Protein AF-A0A9D7RMJ1-F1 (afdb_monomer)

Structure (mmCIF, N/CA/C/O backbone):
data_AF-A0A9D7RMJ1-F1
#
_entry.id   AF-A0A9D7RMJ1-F1
#
loop_
_atom_site.group_PDB
_atom_site.id
_atom_site.type_symbol
_atom_site.label_atom_id
_atom_site.label_alt_id
_atom_site.label_comp_id
_atom_site.label_asym_id
_atom_site.label_entity_id
_atom_site.label_seq_id
_atom_site.pdbx_PDB_ins_code
_atom_site.Cartn_x
_atom_site.Cartn_y
_atom_site.Cartn_z
_atom_site.occupancy
_atom_site.B_iso_or_equiv
_atom_site.auth_seq_id
_atom_site.auth_comp_id
_atom_site.auth_asym_id
_atom_site.auth_atom_id
_atom_site.pdbx_PDB_model_num
ATOM 1 N N . MET A 1 1 ? -1.530 0.454 1.608 1.00 94.38 1 MET A N 1
ATOM 2 C CA . MET A 1 1 ? -1.256 1.612 0.732 1.00 94.38 1 MET A CA 1
ATOM 3 C C . MET A 1 1 ? 0.188 2.053 0.890 1.00 94.38 1 MET A C 1
ATOM 5 O O . MET A 1 1 ? 0.667 2.094 2.027 1.00 94.38 1 MET A O 1
ATOM 9 N N . GLY A 1 2 ? 0.866 2.344 -0.218 1.00 92.62 2 GLY A N 1
ATOM 10 C CA . GLY A 1 2 ? 2.213 2.916 -0.243 1.00 92.62 2 GLY A CA 1
ATOM 11 C C . GLY A 1 2 ? 2.210 4.391 -0.667 1.00 92.62 2 GLY A C 1
ATOM 12 O O . GLY A 1 2 ? 1.153 5.018 -0.788 1.00 92.62 2 GLY A O 1
ATOM 13 N N . LEU A 1 3 ? 3.405 4.972 -0.780 1.00 92.94 3 LEU A N 1
ATOM 14 C CA . LEU A 1 3 ? 3.584 6.361 -1.211 1.00 92.94 3 LEU A CA 1
ATOM 15 C C . LEU A 1 3 ? 3.528 6.465 -2.735 1.00 92.94 3 LEU A C 1
ATOM 17 O O . LEU A 1 3 ? 2.792 7.290 -3.270 1.00 92.94 3 LEU A O 1
ATOM 21 N N . ASP A 1 4 ? 4.304 5.619 -3.394 1.00 91.12 4 ASP A N 1
ATOM 22 C CA . ASP A 1 4 ? 4.503 5.525 -4.827 1.00 91.12 4 ASP A CA 1
ATOM 23 C C . ASP A 1 4 ? 5.050 4.129 -5.176 1.00 91.12 4 ASP A C 1
ATOM 25 O O . ASP A 1 4 ? 5.582 3.416 -4.322 1.00 91.12 4 ASP A O 1
ATOM 29 N N . ALA A 1 5 ? 4.933 3.736 -6.446 1.00 86.94 5 ALA A N 1
ATOM 30 C CA . ALA A 1 5 ? 5.413 2.433 -6.911 1.00 86.94 5 ALA A CA 1
ATOM 31 C C . ALA A 1 5 ? 6.949 2.347 -7.003 1.00 86.94 5 ALA A C 1
ATOM 33 O O . ALA A 1 5 ? 7.498 1.253 -6.893 1.00 86.94 5 ALA A O 1
ATOM 34 N N . ASN A 1 6 ? 7.618 3.491 -7.199 1.00 87.56 6 ASN A N 1
ATOM 35 C CA . ASN A 1 6 ? 9.070 3.672 -7.221 1.00 87.56 6 ASN A CA 1
ATOM 36 C C . ASN A 1 6 ? 9.861 2.555 -7.929 1.00 87.56 6 ASN A C 1
ATOM 38 O O . ASN A 1 6 ? 10.384 1.621 -7.311 1.00 87.56 6 ASN A O 1
ATOM 42 N N . TYR A 1 7 ? 9.974 2.678 -9.247 1.00 89.06 7 TYR A N 1
ATOM 43 C CA . TYR A 1 7 ? 10.706 1.742 -10.084 1.00 89.06 7 TYR A CA 1
ATOM 44 C C . TYR A 1 7 ? 12.179 2.125 -10.270 1.00 89.06 7 TYR A C 1
ATOM 46 O O . TYR A 1 7 ? 12.617 3.251 -10.032 1.00 89.06 7 TYR A O 1
ATOM 54 N N . ALA A 1 8 ? 12.965 1.155 -10.740 1.00 87.81 8 ALA A N 1
ATOM 55 C CA . ALA A 1 8 ? 14.297 1.437 -11.261 1.00 87.81 8 ALA A CA 1
ATOM 56 C C . ALA A 1 8 ? 14.194 2.348 -12.497 1.00 87.81 8 ALA A C 1
ATOM 58 O O . ALA A 1 8 ? 13.261 2.212 -13.285 1.00 87.81 8 ALA A O 1
ATOM 59 N N . VAL A 1 9 ? 15.161 3.249 -12.683 1.00 88.94 9 VAL A N 1
ATOM 60 C CA . VAL A 1 9 ? 15.155 4.217 -13.798 1.00 88.94 9 VAL A CA 1
ATOM 61 C C . VAL A 1 9 ? 15.145 3.547 -15.176 1.00 88.94 9 VAL A C 1
ATOM 63 O O . VAL A 1 9 ? 14.626 4.102 -16.132 1.00 88.94 9 VAL A O 1
ATOM 66 N N . ASP A 1 10 ? 15.685 2.336 -15.266 1.00 90.62 10 ASP A N 1
ATOM 67 C CA . ASP A 1 10 ? 15.803 1.538 -16.480 1.00 90.62 10 ASP A CA 1
ATOM 68 C C . ASP A 1 10 ? 14.745 0.425 -16.565 1.00 90.62 10 ASP A C 1
ATOM 70 O O . ASP A 1 10 ? 14.898 -0.489 -17.371 1.00 90.62 10 ASP A O 1
ATOM 74 N N . ILE A 1 11 ? 13.694 0.455 -15.729 1.00 89.94 11 ILE A N 1
ATOM 75 C CA . ILE A 1 11 ? 12.765 -0.676 -15.559 1.00 89.94 11 ILE A CA 1
ATOM 76 C C . ILE A 1 11 ? 12.160 -1.172 -16.874 1.00 89.94 11 ILE A C 1
ATOM 78 O O . ILE A 1 11 ? 11.998 -2.378 -17.031 1.00 89.94 11 ILE A O 1
ATOM 82 N N . GLU A 1 12 ? 11.897 -0.267 -17.815 1.00 91.81 12 GLU A N 1
ATOM 83 C CA . GLU A 1 12 ? 11.321 -0.553 -19.134 1.00 91.81 12 GLU A CA 1
ATOM 84 C C . GLU A 1 12 ? 12.231 -1.393 -20.041 1.00 91.81 12 GLU A C 1
ATOM 86 O O . GLU A 1 12 ? 11.756 -2.139 -20.893 1.00 91.81 12 GLU A O 1
ATOM 91 N N . HIS A 1 13 ? 13.542 -1.341 -19.805 1.00 93.12 13 HIS A N 1
ATOM 92 C CA . HIS A 1 13 ? 14.546 -2.105 -20.545 1.00 93.12 13 HIS A CA 1
ATOM 93 C C . HIS A 1 13 ? 14.898 -3.430 -19.858 1.00 93.12 13 HIS A C 1
ATOM 95 O O . HIS A 1 13 ? 15.711 -4.209 -20.364 1.00 93.12 13 HIS A O 1
ATOM 101 N N . ARG A 1 14 ? 14.328 -3.704 -18.678 1.00 91.69 14 ARG A N 1
ATOM 102 C CA . ARG A 1 14 ? 14.651 -4.901 -17.896 1.00 91.69 14 ARG A CA 1
ATOM 103 C C . ARG A 1 14 ? 13.728 -6.061 -18.273 1.00 91.69 14 ARG A C 1
ATOM 105 O O . ARG A 1 14 ? 12.540 -5.845 -18.492 1.00 91.69 14 ARG A O 1
ATOM 112 N N . PRO A 1 15 ? 14.206 -7.321 -18.214 1.00 93.19 15 PRO A N 1
ATOM 113 C CA . PRO A 1 15 ? 13.388 -8.494 -18.547 1.00 93.19 15 PRO A CA 1
ATOM 114 C C . PRO A 1 15 ? 12.068 -8.620 -17.769 1.00 93.19 15 PRO A C 1
ATOM 116 O O . PRO A 1 15 ? 11.139 -9.254 -18.244 1.00 93.19 15 PRO A O 1
ATOM 119 N N . ILE A 1 16 ? 11.977 -8.015 -16.579 1.00 94.06 16 ILE A N 1
ATOM 120 C CA . ILE A 1 16 ? 10.774 -8.037 -15.733 1.00 94.06 16 ILE A CA 1
ATOM 121 C C . ILE A 1 16 ? 9.640 -7.135 -16.252 1.00 94.06 16 ILE A C 1
ATOM 123 O O . ILE A 1 16 ? 8.527 -7.196 -15.737 1.00 94.06 16 ILE A O 1
ATOM 127 N N . PHE A 1 17 ? 9.905 -6.255 -17.223 1.00 94.38 17 PHE A N 1
ATOM 128 C CA . PHE A 1 17 ? 8.952 -5.221 -17.622 1.00 94.38 17 PHE A CA 1
ATOM 129 C C . PHE A 1 17 ? 7.657 -5.791 -18.206 1.00 94.38 17 PHE A C 1
ATOM 131 O O . PHE A 1 17 ? 6.577 -5.327 -17.853 1.00 94.38 17 PHE A O 1
ATOM 138 N N . ALA A 1 18 ? 7.746 -6.846 -19.019 1.00 95.56 18 ALA A N 1
ATOM 139 C CA . ALA A 1 18 ? 6.564 -7.513 -19.565 1.00 95.56 18 ALA A CA 1
ATOM 140 C C . ALA A 1 18 ? 5.659 -8.082 -18.455 1.00 95.56 18 ALA A C 1
ATOM 142 O O . ALA A 1 18 ? 4.443 -7.904 -18.498 1.00 95.56 18 ALA A O 1
ATOM 143 N N . ASP A 1 19 ? 6.249 -8.687 -17.417 1.00 96.69 19 ASP A N 1
ATOM 144 C CA . ASP A 1 19 ? 5.504 -9.185 -16.254 1.00 96.69 19 ASP A CA 1
ATOM 145 C C . ASP A 1 19 ? 4.870 -8.042 -15.443 1.00 96.69 19 ASP A C 1
ATOM 147 O O . ASP A 1 19 ? 3.780 -8.201 -14.897 1.00 96.69 19 ASP A O 1
ATOM 151 N N . LEU A 1 20 ? 5.530 -6.879 -15.366 1.00 94.81 20 LEU A N 1
ATOM 152 C CA . LEU A 1 20 ? 4.965 -5.681 -14.734 1.00 94.81 20 LEU A CA 1
ATOM 153 C C . LEU A 1 20 ? 3.749 -5.153 -15.489 1.00 94.81 20 LEU A C 1
ATOM 155 O O . LEU A 1 20 ? 2.753 -4.828 -14.848 1.00 94.81 20 LEU A O 1
ATOM 159 N N . LEU A 1 21 ? 3.805 -5.093 -16.821 1.00 95.56 21 LEU A N 1
ATOM 160 C CA . LEU A 1 21 ? 2.657 -4.687 -17.634 1.00 95.56 21 LEU A CA 1
ATOM 161 C C . LEU A 1 21 ? 1.485 -5.658 -17.450 1.00 95.56 21 LEU A C 1
ATOM 163 O O . LEU A 1 21 ? 0.377 -5.217 -17.159 1.00 95.56 21 LEU A O 1
ATOM 167 N N . ALA A 1 22 ? 1.746 -6.968 -17.505 1.00 96.50 22 ALA A N 1
ATOM 168 C CA . ALA A 1 22 ? 0.723 -7.990 -17.279 1.00 96.50 22 ALA A CA 1
ATOM 169 C C . ALA A 1 22 ? 0.106 -7.916 -15.869 1.00 96.50 22 ALA A C 1
ATOM 171 O O . ALA A 1 22 ? -1.085 -8.165 -15.695 1.00 96.50 22 ALA A O 1
ATOM 172 N N . TYR A 1 23 ? 0.908 -7.575 -14.855 1.00 96.62 23 TYR A N 1
ATOM 173 C CA . TYR A 1 23 ? 0.427 -7.348 -13.492 1.00 96.62 23 TYR A CA 1
ATOM 174 C C . TYR A 1 23 ? -0.446 -6.090 -13.371 1.00 96.62 23 TYR A C 1
ATOM 176 O O . TYR A 1 23 ? -1.439 -6.116 -12.651 1.00 96.62 23 TYR A O 1
ATOM 184 N N . HIS A 1 24 ? -0.098 -4.998 -14.055 1.00 94.56 24 HIS A N 1
ATOM 185 C CA . HIS A 1 24 ? -0.903 -3.770 -14.035 1.00 94.56 24 HIS A CA 1
ATOM 186 C C . HIS A 1 24 ? -2.222 -3.910 -14.796 1.00 94.56 24 HIS A C 1
ATOM 188 O O . HIS A 1 24 ? -3.205 -3.279 -14.416 1.00 94.56 24 HIS A O 1
ATOM 194 N N . GLU A 1 25 ? -2.251 -4.734 -15.843 1.00 96.88 25 GLU A N 1
ATOM 195 C CA . GLU A 1 25 ? -3.467 -5.038 -16.600 1.00 96.88 25 GLU A CA 1
ATOM 196 C C . GLU A 1 25 ? -4.447 -5.905 -15.793 1.00 96.88 25 GLU A C 1
ATOM 198 O O . GLU A 1 25 ? -5.635 -5.597 -15.726 1.00 96.88 25 GLU A O 1
ATOM 203 N N . ASP A 1 26 ? -3.950 -6.967 -15.149 1.00 97.56 26 ASP A N 1
ATOM 204 C CA . ASP A 1 26 ? -4.760 -7.899 -14.358 1.00 97.56 26 ASP A CA 1
ATOM 205 C C . ASP A 1 26 ? -3.937 -8.507 -13.211 1.00 97.56 26 ASP A C 1
ATOM 207 O O . ASP A 1 26 ? -3.410 -9.623 -13.290 1.00 97.56 26 ASP A O 1
ATOM 211 N N . GLY A 1 27 ? -3.824 -7.755 -12.115 1.00 97.06 27 GLY A N 1
ATOM 212 C CA . GLY A 1 27 ? -3.098 -8.170 -10.914 1.00 97.06 27 GLY A CA 1
ATOM 213 C C . GLY A 1 27 ? -3.626 -9.474 -10.299 1.00 97.06 27 GLY A C 1
ATOM 214 O O . GLY A 1 27 ? -2.823 -10.373 -10.014 1.00 97.06 27 GLY A O 1
ATOM 215 N N . PRO A 1 28 ? -4.952 -9.641 -10.112 1.00 97.94 28 PRO A N 1
ATOM 216 C CA . PRO A 1 28 ? -5.509 -10.888 -9.604 1.00 97.94 28 PRO A CA 1
ATOM 217 C C . PRO A 1 28 ? -5.226 -12.095 -10.502 1.00 97.94 28 PRO A C 1
ATOM 219 O O . PRO A 1 28 ? -4.820 -13.153 -10.007 1.00 97.94 28 PRO A O 1
ATOM 222 N N . GLY A 1 29 ? -5.390 -11.967 -11.820 1.00 98.19 29 GLY A N 1
ATOM 223 C CA . GLY A 1 29 ? -5.046 -13.031 -12.759 1.00 98.19 29 GLY A CA 1
ATOM 224 C C . GLY A 1 29 ? -3.548 -13.313 -12.809 1.00 98.19 29 GLY A C 1
ATOM 225 O O . GLY A 1 29 ? -3.164 -14.483 -12.832 1.00 98.19 29 GLY A O 1
ATOM 226 N N . PHE A 1 30 ? -2.692 -12.289 -12.731 1.00 98.25 30 PHE A N 1
ATOM 227 C CA . PHE A 1 30 ? -1.246 -12.470 -12.579 1.00 98.25 30 PHE A CA 1
ATOM 228 C C . PHE A 1 30 ? -0.936 -13.334 -11.352 1.00 98.25 30 PHE A C 1
ATOM 230 O O . PHE A 1 30 ? -0.229 -14.340 -11.462 1.00 98.25 30 PHE A O 1
ATOM 237 N N . TRP A 1 31 ? -1.519 -13.010 -10.194 1.00 98.06 31 TRP A N 1
ATOM 238 C CA . TRP A 1 31 ? -1.280 -13.772 -8.970 1.00 98.06 31 TRP A CA 1
ATOM 239 C C . TRP A 1 31 ? -1.715 -15.234 -9.110 1.00 98.06 31 TRP A C 1
ATOM 241 O O . TRP A 1 31 ? -0.962 -16.145 -8.758 1.00 98.06 31 TRP A O 1
ATOM 251 N N . ARG A 1 32 ? -2.892 -15.485 -9.690 1.00 98.19 32 ARG A N 1
ATOM 252 C CA . ARG A 1 32 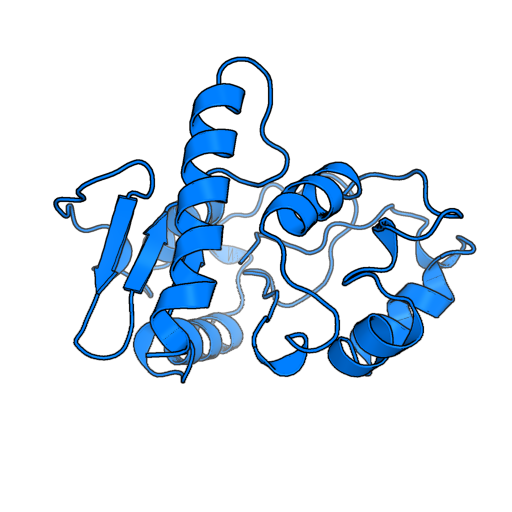? -3.377 -16.847 -9.968 1.00 98.19 32 ARG A CA 1
ATOM 253 C C . ARG A 1 32 ? -2.452 -17.635 -10.889 1.00 98.19 32 ARG A C 1
ATOM 255 O O . ARG A 1 32 ? -2.184 -18.797 -10.598 1.00 98.19 32 ARG A O 1
ATOM 262 N N . ARG A 1 33 ? -1.943 -17.016 -11.958 1.00 97.69 33 ARG A N 1
ATOM 263 C CA . ARG A 1 33 ? -1.057 -17.673 -12.935 1.00 97.69 33 ARG A CA 1
ATOM 264 C C . ARG A 1 33 ? 0.327 -17.983 -12.367 1.00 97.69 33 ARG A C 1
ATOM 266 O O . ARG A 1 33 ? 0.850 -19.066 -12.606 1.00 97.69 33 ARG A O 1
ATOM 273 N N . HIS A 1 34 ? 0.920 -17.049 -11.623 1.00 97.25 34 HIS A N 1
ATOM 274 C CA . HIS A 1 34 ? 2.319 -17.149 -11.185 1.00 97.25 34 HIS A CA 1
ATOM 275 C C . HIS A 1 34 ? 2.493 -17.659 -9.747 1.00 97.25 34 HIS A C 1
ATOM 277 O O . HIS A 1 34 ? 3.617 -17.915 -9.317 1.00 97.25 34 HIS A O 1
ATOM 283 N N . GLY A 1 35 ? 1.412 -17.774 -8.970 1.00 97.44 35 GLY A N 1
ATOM 284 C CA . GLY A 1 35 ? 1.462 -18.205 -7.570 1.00 97.44 35 GLY A CA 1
ATOM 285 C C . GLY A 1 35 ? 2.008 -17.153 -6.594 1.00 97.44 35 GLY A C 1
ATOM 286 O O . GLY A 1 35 ? 2.052 -17.398 -5.390 1.00 97.44 35 GLY A O 1
ATOM 287 N N . VAL A 1 36 ? 2.391 -15.969 -7.081 1.00 97.44 36 VAL A N 1
ATOM 288 C CA . VAL A 1 36 ? 2.936 -14.848 -6.298 1.00 97.44 36 VAL A CA 1
ATOM 289 C C . VAL A 1 36 ? 2.209 -13.549 -6.635 1.00 97.44 36 VAL A C 1
ATOM 291 O O . VAL A 1 36 ? 1.838 -13.337 -7.782 1.00 97.44 36 VAL A O 1
ATOM 294 N N . HIS A 1 37 ? 2.021 -12.660 -5.658 1.00 97.12 37 HIS A N 1
ATOM 295 C CA . HIS A 1 37 ? 1.170 -11.470 -5.827 1.00 97.12 37 HIS A CA 1
ATOM 296 C C . HIS A 1 37 ? 1.801 -10.324 -6.610 1.00 97.12 37 HIS A C 1
ATOM 298 O O . HIS A 1 37 ? 1.113 -9.358 -6.908 1.00 97.12 37 HIS A O 1
ATOM 304 N N . HIS A 1 38 ? 3.107 -10.371 -6.873 1.00 97.00 38 HIS A N 1
ATOM 305 C CA . HIS A 1 38 ? 3.803 -9.278 -7.541 1.00 97.00 38 HIS A CA 1
ATOM 306 C C . HIS A 1 38 ? 4.985 -9.792 -8.375 1.00 97.00 38 HIS A C 1
ATOM 308 O O . HIS A 1 38 ? 5.711 -10.675 -7.894 1.00 97.00 38 HIS A O 1
ATOM 314 N N . PRO A 1 39 ? 5.270 -9.198 -9.552 1.00 96.44 39 PRO A N 1
ATOM 315 C CA . PRO A 1 39 ? 6.412 -9.561 -10.400 1.00 96.44 39 PRO A CA 1
ATOM 316 C C . PRO A 1 39 ? 7.760 -9.557 -9.673 1.00 96.44 39 PRO A C 1
ATOM 318 O O . PRO A 1 39 ? 8.640 -10.365 -9.951 1.00 96.44 39 PRO A O 1
ATOM 321 N N . PHE A 1 40 ? 7.921 -8.718 -8.649 1.00 95.62 40 PHE A N 1
ATOM 322 C CA . PHE A 1 40 ? 9.160 -8.649 -7.858 1.00 95.62 40 PHE A CA 1
ATOM 323 C C . PHE A 1 40 ? 9.480 -9.912 -7.047 1.00 95.62 40 PHE A C 1
ATOM 325 O O . PHE A 1 40 ? 10.570 -10.030 -6.477 1.00 95.62 40 PHE A O 1
ATOM 332 N N . LEU A 1 41 ? 8.543 -10.854 -6.966 1.00 96.62 41 LEU A N 1
ATOM 333 C CA . LEU A 1 41 ? 8.769 -12.163 -6.369 1.00 96.62 41 LEU A CA 1
ATOM 334 C C . LEU A 1 41 ? 9.227 -13.219 -7.376 1.00 96.62 41 LEU A C 1
ATOM 336 O O . LEU A 1 41 ? 9.724 -14.260 -6.937 1.00 96.62 41 LEU A O 1
ATOM 340 N N . LEU A 1 42 ? 9.136 -12.947 -8.681 1.00 95.94 42 LEU A N 1
ATOM 341 C CA . LEU A 1 42 ? 9.608 -13.864 -9.711 1.00 95.94 42 LEU A CA 1
ATOM 342 C C . LEU A 1 42 ? 11.122 -14.113 -9.574 1.00 95.94 42 LEU A C 1
ATOM 344 O O . LEU A 1 42 ? 11.874 -13.211 -9.177 1.00 95.94 42 LEU A O 1
ATOM 348 N N . PRO A 1 43 ? 11.607 -15.328 -9.898 1.00 92.31 43 PRO A N 1
ATOM 349 C CA . PRO A 1 43 ? 13.023 -15.676 -9.760 1.00 92.31 43 PRO A CA 1
ATOM 350 C C . PRO A 1 43 ? 13.975 -14.748 -10.528 1.00 92.31 43 PRO A C 1
ATOM 352 O O . PRO A 1 43 ? 15.087 -14.492 -10.061 1.00 92.31 43 PRO A O 1
ATOM 355 N N . SER A 1 44 ? 13.524 -14.217 -11.668 1.00 88.94 44 SER A N 1
ATOM 356 C CA . SER A 1 44 ? 14.273 -13.313 -12.548 1.00 88.94 44 SER A CA 1
ATOM 357 C C . SER A 1 44 ? 14.539 -11.932 -11.933 1.00 88.94 44 SER A C 1
ATOM 359 O O . SER A 1 44 ? 15.507 -11.271 -12.313 1.00 88.94 44 SER A O 1
ATOM 361 N N . TYR A 1 45 ? 13.742 -11.488 -10.954 1.00 92.31 45 TYR A N 1
ATOM 362 C CA . TYR A 1 45 ? 13.861 -10.145 -10.390 1.00 92.31 45 TYR A CA 1
ATOM 363 C C . TYR A 1 45 ? 14.805 -10.075 -9.180 1.00 92.31 45 TYR A C 1
ATOM 365 O O . TYR A 1 45 ? 14.650 -10.786 -8.184 1.00 92.31 45 TYR A O 1
ATOM 373 N N . LYS A 1 46 ? 15.778 -9.158 -9.224 1.00 87.44 46 LYS A N 1
ATOM 374 C CA . LYS A 1 46 ? 16.781 -8.951 -8.156 1.00 87.44 46 LYS A CA 1
ATOM 375 C C . LYS A 1 46 ? 16.852 -7.510 -7.625 1.00 87.44 46 LYS A C 1
ATOM 377 O O . LYS A 1 46 ? 17.796 -7.186 -6.918 1.00 87.44 46 LYS A O 1
ATOM 382 N N . GLY A 1 47 ? 15.897 -6.652 -7.985 1.00 87.06 47 GLY A N 1
ATOM 383 C CA . GLY A 1 47 ? 15.908 -5.235 -7.607 1.00 87.06 47 GLY A CA 1
ATOM 384 C C . GLY A 1 47 ? 15.219 -4.914 -6.277 1.00 87.06 47 GLY A C 1
ATOM 385 O O . GLY A 1 47 ? 14.800 -5.803 -5.526 1.00 87.06 47 GLY A O 1
ATOM 386 N N . ASP A 1 48 ? 15.072 -3.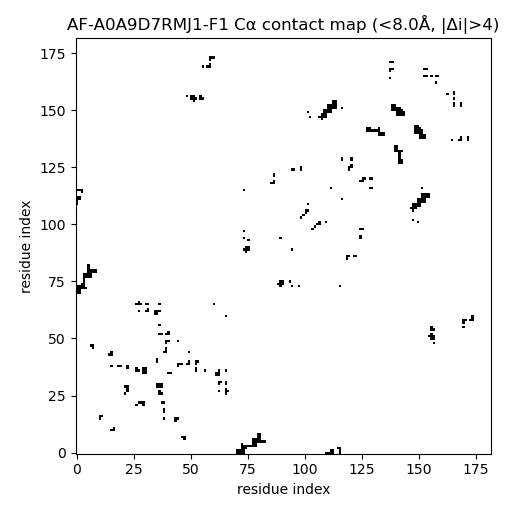612 -6.035 1.00 87.25 48 ASP A N 1
ATOM 387 C CA . ASP A 1 48 ? 14.360 -3.044 -4.890 1.00 87.25 48 ASP A CA 1
ATOM 388 C C . ASP A 1 48 ? 12.869 -3.411 -4.887 1.00 87.25 48 ASP A C 1
ATOM 390 O O . ASP A 1 48 ? 12.323 -3.943 -5.852 1.00 87.25 48 ASP A O 1
ATOM 394 N N . GLY A 1 49 ? 12.207 -3.228 -3.746 1.00 89.31 49 GLY A N 1
ATOM 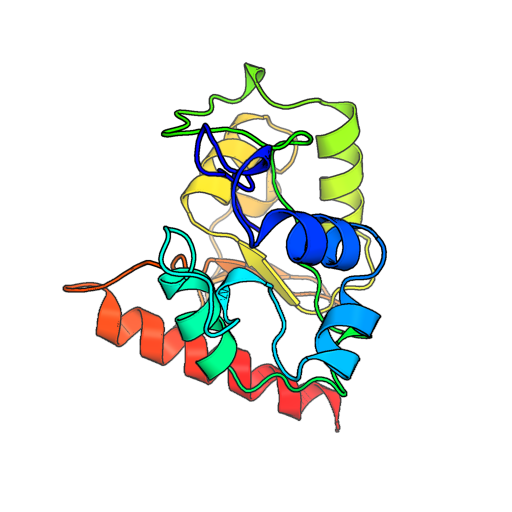395 C CA . GLY A 1 49 ? 10.816 -3.653 -3.543 1.00 89.31 49 GLY A CA 1
ATOM 396 C C . GLY A 1 49 ? 10.663 -5.150 -3.242 1.00 89.31 49 GLY A C 1
ATOM 397 O O . GLY A 1 49 ? 9.736 -5.543 -2.536 1.00 89.31 49 GLY A O 1
ATOM 398 N N . ARG A 1 50 ? 11.617 -6.011 -3.627 1.00 92.81 50 ARG A N 1
ATOM 399 C CA . ARG A 1 50 ? 11.538 -7.461 -3.351 1.00 92.81 50 ARG A CA 1
ATOM 400 C C . ARG A 1 50 ? 11.366 -7.790 -1.864 1.00 92.81 50 ARG A C 1
ATOM 402 O O . ARG A 1 50 ? 10.630 -8.715 -1.525 1.00 92.81 50 ARG A O 1
ATOM 409 N N . ARG A 1 51 ? 12.019 -7.042 -0.964 1.00 93.44 51 ARG A N 1
ATOM 410 C CA . ARG A 1 51 ? 11.853 -7.219 0.492 1.00 93.44 51 ARG A CA 1
ATOM 411 C C . ARG A 1 51 ? 10.416 -6.957 0.929 1.00 93.44 51 ARG A C 1
ATOM 413 O O . ARG A 1 51 ? 9.870 -7.789 1.643 1.00 93.44 51 ARG A O 1
ATOM 420 N N . TYR A 1 52 ? 9.822 -5.853 0.477 1.00 94.88 52 TYR A N 1
ATOM 421 C CA . TYR A 1 52 ? 8.438 -5.499 0.785 1.00 94.88 52 TYR A CA 1
ATOM 422 C C . TYR A 1 52 ? 7.501 -6.663 0.464 1.00 94.88 52 TYR A C 1
ATOM 424 O O . TYR A 1 52 ? 6.811 -7.171 1.346 1.00 94.88 52 TYR A O 1
ATOM 432 N N . HIS A 1 53 ? 7.552 -7.157 -0.778 1.00 96.31 53 HIS A N 1
ATOM 433 C CA . HIS A 1 53 ? 6.662 -8.230 -1.214 1.00 96.31 53 HIS A CA 1
ATOM 434 C C . HIS A 1 53 ? 6.972 -9.558 -0.514 1.00 96.31 53 HIS A C 1
ATOM 436 O O . HIS A 1 53 ? 6.047 -10.271 -0.141 1.00 96.31 53 HIS A O 1
ATOM 442 N N . ARG A 1 54 ? 8.245 -9.889 -0.253 1.00 96.25 54 ARG A N 1
ATOM 443 C CA . ARG A 1 54 ? 8.592 -11.102 0.513 1.00 96.25 54 ARG A CA 1
ATOM 444 C C . ARG A 1 54 ? 8.030 -11.058 1.926 1.00 96.25 54 ARG A C 1
ATOM 446 O O . ARG A 1 54 ? 7.563 -12.073 2.424 1.00 96.25 54 ARG A O 1
ATOM 453 N N . THR A 1 55 ? 8.093 -9.901 2.574 1.00 96.56 55 THR A N 1
ATOM 454 C CA . THR A 1 55 ? 7.541 -9.720 3.913 1.00 96.56 55 THR A CA 1
ATOM 455 C C . THR A 1 55 ? 6.014 -9.762 3.886 1.00 96.56 55 THR A C 1
ATOM 457 O O . THR A 1 55 ? 5.441 -10.469 4.706 1.00 96.56 55 THR A O 1
ATOM 460 N N . PHE A 1 56 ? 5.356 -9.098 2.928 1.00 96.62 56 PHE A N 1
ATOM 461 C CA . PHE A 1 56 ? 3.901 -9.194 2.755 1.00 96.62 56 PHE A CA 1
ATOM 462 C C . PHE A 1 56 ? 3.445 -10.646 2.548 1.00 96.62 56 PHE A C 1
ATOM 464 O O . PHE A 1 56 ? 2.478 -11.078 3.165 1.00 96.62 56 PHE A O 1
ATOM 471 N N . ALA A 1 57 ? 4.167 -11.433 1.745 1.00 96.62 57 ALA A N 1
ATOM 472 C CA . ALA A 1 57 ? 3.821 -12.833 1.497 1.00 96.62 57 ALA A CA 1
ATOM 473 C C . ALA A 1 57 ? 3.777 -13.683 2.786 1.00 96.62 57 ALA A C 1
ATOM 475 O O . ALA A 1 57 ? 3.036 -14.661 2.846 1.00 96.62 57 ALA A O 1
ATOM 476 N N . LYS A 1 58 ? 4.500 -13.286 3.847 1.00 96.25 58 LYS A N 1
ATOM 477 C CA . LYS A 1 58 ? 4.456 -13.955 5.162 1.00 96.25 58 LYS A CA 1
ATOM 478 C C . LYS A 1 58 ? 3.114 -13.807 5.882 1.00 96.25 58 LYS A C 1
ATOM 480 O O . LYS A 1 58 ? 2.864 -14.564 6.810 1.00 96.25 58 LYS A O 1
ATOM 485 N N . VAL A 1 59 ? 2.261 -12.865 5.469 1.00 96.00 59 VAL A N 1
ATOM 486 C CA . VAL A 1 59 ? 0.888 -12.741 5.984 1.00 96.00 59 VAL A CA 1
ATOM 487 C C . VAL A 1 59 ? 0.051 -13.976 5.622 1.00 96.00 59 VAL A C 1
ATOM 489 O O . VAL A 1 59 ? -0.879 -14.313 6.341 1.00 96.00 59 VAL A O 1
ATOM 492 N N . GLY A 1 60 ? 0.399 -14.685 4.541 1.00 95.31 60 GLY A N 1
ATOM 493 C CA . GLY A 1 60 ? -0.238 -15.954 4.181 1.00 95.31 60 GLY A CA 1
ATOM 494 C C . GLY A 1 60 ? -1.395 -15.838 3.189 1.00 95.31 60 GLY A C 1
ATOM 495 O O . GLY A 1 60 ? -2.100 -16.821 2.961 1.00 95.31 60 GLY A O 1
ATOM 496 N N . PHE A 1 61 ? -1.588 -14.679 2.551 1.00 95.06 61 PHE A N 1
ATOM 497 C CA . PHE A 1 61 ? -2.494 -14.596 1.407 1.00 95.06 61 PHE A CA 1
ATOM 498 C C . PHE A 1 61 ? -2.018 -15.513 0.271 1.00 95.06 61 PHE A C 1
ATOM 500 O O . PHE A 1 61 ? -0.827 -15.604 -0.024 1.00 95.06 61 PHE A O 1
ATOM 507 N N . GLN A 1 62 ? -2.965 -16.184 -0.377 1.00 95.56 62 GLN A N 1
ATOM 508 C CA . GLN A 1 62 ? -2.723 -17.143 -1.450 1.00 95.56 62 GLN A CA 1
ATOM 509 C C . GLN A 1 62 ? -3.416 -16.669 -2.730 1.00 95.56 62 GLN A C 1
ATOM 511 O O . GLN A 1 62 ? -4.293 -15.810 -2.647 1.00 95.56 62 GLN A O 1
ATOM 516 N N . PRO A 1 63 ? -3.110 -17.250 -3.903 1.00 97.12 63 PRO A N 1
ATOM 517 C CA . PRO A 1 63 ? -3.735 -16.824 -5.154 1.00 97.12 63 PRO A CA 1
ATOM 518 C C . PRO A 1 63 ? -5.272 -16.891 -5.158 1.00 97.12 63 PRO A C 1
ATOM 520 O O . PRO A 1 63 ? -5.926 -16.096 -5.825 1.00 97.12 63 PRO A O 1
ATOM 523 N N . ARG A 1 64 ? -5.879 -17.783 -4.360 1.00 95.81 64 ARG A N 1
ATOM 524 C CA . ARG A 1 64 ? -7.342 -17.818 -4.171 1.00 95.81 64 ARG A CA 1
ATOM 525 C C . ARG A 1 64 ? -7.916 -16.567 -3.487 1.00 95.81 64 ARG A C 1
ATOM 527 O O . ARG A 1 64 ? -9.099 -16.299 -3.625 1.00 95.81 64 ARG A O 1
ATOM 534 N N . HIS A 1 65 ? -7.091 -15.802 -2.773 1.00 95.19 65 HIS A N 1
ATOM 535 C CA . HIS A 1 65 ? -7.471 -14.553 -2.112 1.00 95.19 65 HIS A CA 1
ATOM 536 C C . HIS A 1 65 ? -7.180 -13.318 -2.978 1.00 95.19 65 HIS A C 1
ATOM 538 O O . HIS A 1 65 ? -7.279 -12.203 -2.476 1.00 95.19 65 HIS A O 1
ATOM 544 N N . ALA A 1 66 ? -6.780 -13.483 -4.244 1.00 96.19 66 ALA A N 1
ATOM 545 C CA . ALA A 1 66 ? -6.259 -12.378 -5.045 1.00 96.19 66 ALA A CA 1
ATOM 546 C C . ALA A 1 66 ? -7.253 -11.215 -5.237 1.00 96.19 66 ALA A C 1
ATOM 548 O O . ALA A 1 66 ? -6.832 -10.067 -5.249 1.00 96.19 66 ALA A O 1
ATOM 549 N N . GLU A 1 67 ? -8.559 -11.493 -5.289 1.00 95.75 67 GLU A N 1
ATOM 550 C CA . GLU A 1 67 ? -9.613 -10.460 -5.385 1.00 95.75 67 GLU A CA 1
ATOM 551 C C . GLU A 1 67 ? -9.873 -9.724 -4.063 1.00 95.75 67 GLU A C 1
ATOM 553 O O . GLU A 1 67 ? -10.570 -8.715 -4.032 1.00 95.75 67 GLU A O 1
ATOM 558 N N . LEU A 1 68 ? -9.350 -10.234 -2.945 1.00 94.25 68 LEU A N 1
ATOM 559 C CA . LEU A 1 68 ? -9.583 -9.670 -1.613 1.00 94.25 68 LEU A CA 1
ATOM 560 C C . LEU A 1 68 ? -8.524 -8.632 -1.222 1.00 94.25 68 LEU A C 1
ATOM 562 O O . LEU A 1 68 ? -8.642 -7.993 -0.177 1.00 94.25 68 LEU A O 1
ATOM 566 N N . VAL A 1 69 ? -7.466 -8.487 -2.022 1.00 94.94 69 VAL A N 1
ATOM 567 C CA . VAL A 1 69 ? -6.305 -7.654 -1.705 1.00 94.94 69 VAL A CA 1
ATOM 568 C C . VAL A 1 69 ? -6.081 -6.645 -2.817 1.00 94.94 69 VAL A C 1
ATOM 570 O O . VAL A 1 69 ? -5.996 -7.000 -3.986 1.00 94.94 69 VAL A O 1
ATOM 573 N N . SER A 1 70 ? -5.889 -5.386 -2.434 1.00 94.56 70 SER A N 1
ATOM 574 C CA . SER A 1 70 ? -5.482 -4.330 -3.354 1.00 94.56 70 SER A CA 1
ATOM 575 C C . SER A 1 70 ? -4.288 -3.558 -2.798 1.00 94.56 70 SER A C 1
ATOM 577 O O . SER A 1 70 ? -4.232 -3.228 -1.608 1.00 94.56 70 SER A O 1
ATOM 579 N N . PHE A 1 71 ? -3.333 -3.261 -3.677 1.00 94.56 71 PHE A N 1
ATOM 580 C CA . PHE A 1 71 ? -2.238 -2.334 -3.420 1.00 94.56 71 PHE A CA 1
ATOM 581 C C . PHE A 1 71 ? -2.561 -1.024 -4.124 1.00 94.56 71 PHE A C 1
ATOM 583 O O . PHE A 1 71 ? -2.862 -1.006 -5.313 1.00 94.56 71 PHE A O 1
ATOM 590 N N . ILE A 1 72 ? -2.531 0.067 -3.368 1.00 94.44 72 ILE A N 1
ATOM 591 C CA . ILE A 1 72 ? -2.861 1.400 -3.864 1.00 94.44 72 ILE A CA 1
ATOM 592 C C . ILE A 1 72 ? -1.789 2.361 -3.371 1.00 94.44 72 ILE A C 1
ATOM 594 O O . ILE A 1 72 ? -1.418 2.323 -2.190 1.00 94.44 72 ILE A O 1
ATOM 598 N N . GLU A 1 73 ? -1.338 3.231 -4.265 1.00 95.31 73 GLU A N 1
ATOM 599 C CA . GLU A 1 73 ? -0.344 4.259 -3.988 1.00 95.31 73 GLU A CA 1
ATOM 600 C C . GLU A 1 73 ? -0.998 5.627 -3.770 1.00 95.31 73 GLU A C 1
ATOM 602 O O . GLU A 1 73 ? -2.032 5.959 -4.363 1.00 95.31 73 GLU A O 1
ATOM 607 N N . LEU A 1 74 ? -0.402 6.422 -2.878 1.00 95.69 74 LEU A N 1
ATOM 608 C CA . LEU A 1 74 ? -0.857 7.783 -2.602 1.00 95.69 74 LEU A CA 1
ATOM 609 C C . LEU A 1 74 ? -0.637 8.702 -3.809 1.00 95.69 74 LEU A C 1
ATOM 611 O O . LEU A 1 74 ? -1.466 9.568 -4.080 1.00 95.69 74 LEU A O 1
ATOM 615 N N . LEU A 1 75 ? 0.462 8.503 -4.532 1.00 95.38 75 LEU A N 1
ATOM 616 C CA . LEU A 1 75 ? 0.743 9.167 -5.794 1.00 95.38 75 LEU A CA 1
ATOM 617 C C . LEU A 1 75 ? 0.054 8.429 -6.952 1.00 95.38 75 LEU A C 1
ATOM 619 O O . LEU A 1 75 ? 0.031 7.203 -7.001 1.00 95.38 75 LEU A O 1
ATOM 623 N N . HIS A 1 76 ? -0.515 9.188 -7.884 1.00 93.19 76 HIS A N 1
ATOM 624 C CA . HIS A 1 76 ? -1.336 8.664 -8.981 1.00 93.19 76 HIS A CA 1
ATOM 625 C C . HIS A 1 76 ? -0.539 8.225 -10.219 1.00 93.19 76 HIS A C 1
ATOM 627 O O . HIS A 1 76 ? -1.104 7.613 -11.122 1.00 93.19 76 HIS A O 1
ATOM 633 N N . TRP A 1 77 ? 0.762 8.514 -10.258 1.00 90.44 77 TRP A N 1
ATOM 634 C CA . TRP A 1 77 ? 1.684 8.063 -11.296 1.00 90.44 77 TRP A CA 1
ATOM 635 C C . TRP A 1 77 ? 2.863 7.301 -10.679 1.00 90.44 77 TRP A C 1
ATOM 637 O O . TRP A 1 77 ? 3.240 7.560 -9.530 1.00 90.44 77 TRP A O 1
ATOM 647 N N . PRO A 1 78 ? 3.464 6.359 -11.424 1.00 88.12 78 PRO A N 1
ATOM 648 C CA . PRO A 1 78 ? 4.701 5.723 -11.005 1.00 88.12 78 PRO A CA 1
ATOM 649 C C . PRO A 1 78 ? 5.863 6.724 -11.014 1.00 88.12 78 PRO A C 1
ATOM 651 O O . PRO A 1 78 ? 5.897 7.670 -11.798 1.00 88.12 78 PRO A O 1
ATOM 654 N N . THR A 1 79 ? 6.834 6.485 -10.143 1.00 89.75 79 THR A N 1
ATOM 655 C CA . THR A 1 79 ? 8.062 7.279 -9.996 1.00 89.75 79 THR A CA 1
ATOM 656 C C . THR A 1 79 ? 9.283 6.414 -10.261 1.00 89.75 79 THR A C 1
ATOM 658 O O . THR A 1 79 ? 9.193 5.184 -10.285 1.00 89.75 79 THR A O 1
ATOM 661 N N . VAL A 1 80 ? 10.436 7.060 -10.427 1.00 85.88 80 VAL A N 1
ATOM 662 C CA . VAL A 1 80 ? 11.739 6.396 -10.472 1.00 85.88 80 VAL A CA 1
ATOM 663 C C . VAL A 1 80 ? 12.683 7.000 -9.436 1.00 85.88 80 VAL A C 1
ATOM 665 O O . VAL A 1 80 ? 12.742 8.218 -9.269 1.00 85.88 80 VAL A O 1
ATOM 668 N N . GLY A 1 81 ? 13.454 6.156 -8.751 1.00 72.25 81 GLY A N 1
ATOM 669 C CA . GLY A 1 81 ? 14.452 6.607 -7.779 1.00 72.25 81 GLY A CA 1
ATOM 670 C C . GLY A 1 81 ? 13.863 7.122 -6.458 1.00 72.25 81 GLY A C 1
ATOM 671 O O . GLY A 1 81 ? 12.749 6.808 -6.067 1.00 72.25 81 GLY A O 1
ATOM 672 N N . ARG A 1 82 ? 14.631 7.878 -5.668 1.00 69.88 82 ARG A N 1
ATOM 673 C CA . ARG A 1 82 ? 14.155 8.311 -4.340 1.00 69.88 82 ARG A CA 1
ATOM 674 C C . ARG A 1 82 ? 13.179 9.482 -4.452 1.00 69.88 82 ARG A C 1
ATOM 676 O O . ARG A 1 82 ? 13.597 10.591 -4.768 1.00 69.88 82 ARG A O 1
ATOM 683 N N . SER A 1 83 ? 11.927 9.251 -4.073 1.00 76.94 83 SER A N 1
ATOM 684 C CA . SER A 1 83 ? 10.911 10.300 -3.952 1.00 76.94 83 SER A CA 1
ATOM 685 C C . SER A 1 83 ? 10.906 10.916 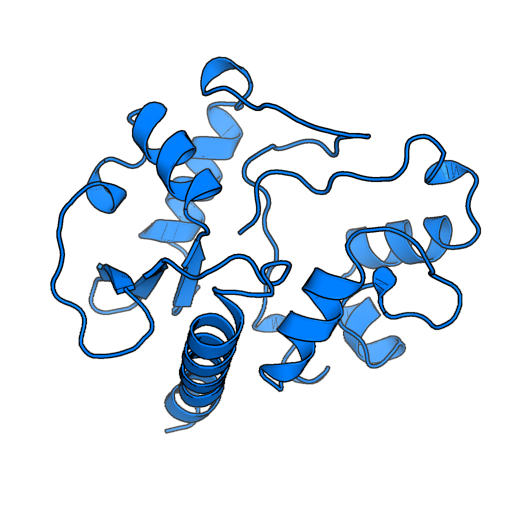-2.552 1.00 76.94 83 SER A C 1
ATOM 687 O O . SER A 1 83 ? 10.880 10.202 -1.547 1.00 76.94 83 SER A O 1
ATOM 689 N N . ASN A 1 84 ? 10.883 12.247 -2.477 1.00 86.81 84 ASN A N 1
ATOM 690 C CA . ASN A 1 84 ? 10.627 12.994 -1.243 1.00 86.81 84 ASN A CA 1
ATOM 691 C C . ASN A 1 84 ? 9.336 13.804 -1.397 1.00 86.81 84 ASN A C 1
ATOM 693 O O . ASN A 1 84 ? 9.377 15.022 -1.546 1.00 86.81 84 ASN A O 1
ATOM 697 N N . LEU A 1 85 ? 8.206 13.093 -1.427 1.00 92.25 85 LEU A N 1
ATOM 698 C CA . LEU A 1 85 ? 6.903 13.683 -1.721 1.00 92.25 85 LEU A CA 1
ATOM 699 C C . LEU A 1 85 ? 6.476 14.692 -0.649 1.00 92.25 85 LEU A C 1
ATOM 701 O O . LEU A 1 85 ? 6.595 14.435 0.555 1.00 92.25 85 LEU A O 1
ATOM 705 N N . VAL A 1 86 ? 5.902 15.798 -1.107 1.00 94.44 86 VAL A N 1
ATOM 706 C CA . VAL A 1 86 ? 5.225 16.823 -0.311 1.00 94.44 86 VAL A CA 1
ATOM 707 C C . VAL A 1 86 ? 3.735 16.879 -0.681 1.00 94.44 86 VAL A C 1
ATOM 709 O O . VAL A 1 86 ? 3.339 16.378 -1.732 1.00 94.44 86 VAL A O 1
ATOM 712 N N . PRO A 1 87 ? 2.862 17.473 0.156 1.00 94.88 87 PRO A N 1
ATOM 713 C CA . PRO A 1 87 ? 1.419 17.484 -0.108 1.00 94.88 87 PRO A CA 1
ATOM 714 C C . PRO A 1 87 ? 1.018 18.075 -1.466 1.00 94.88 87 PRO A C 1
ATOM 716 O O . PRO A 1 87 ? 0.024 17.645 -2.039 1.00 94.88 87 PRO A O 1
ATOM 719 N N . THR A 1 88 ? 1.786 19.034 -1.989 1.00 94.69 88 THR A N 1
ATOM 720 C CA . THR A 1 88 ? 1.527 19.683 -3.283 1.00 94.69 88 THR A CA 1
ATOM 721 C C . THR A 1 88 ? 1.823 18.800 -4.494 1.00 94.69 88 THR A C 1
ATOM 723 O O . THR A 1 88 ? 1.371 19.132 -5.583 1.00 94.69 88 THR A O 1
ATOM 726 N N . ASP A 1 89 ? 2.533 17.681 -4.322 1.00 94.38 89 ASP A N 1
ATOM 727 C CA . ASP A 1 89 ? 2.779 16.710 -5.400 1.00 94.38 89 ASP A CA 1
ATOM 728 C C . ASP A 1 89 ? 1.555 15.818 -5.666 1.00 94.38 89 ASP A C 1
ATOM 730 O O . ASP A 1 89 ? 1.507 15.073 -6.647 1.00 94.38 89 ASP A O 1
ATOM 734 N N . LEU A 1 90 ? 0.576 15.836 -4.758 1.00 96.19 90 LEU A N 1
ATOM 735 C CA . LEU A 1 90 ? -0.560 14.927 -4.773 1.00 96.19 90 LEU A CA 1
ATOM 736 C C . LEU A 1 90 ? -1.728 15.530 -5.553 1.00 96.19 90 LEU A C 1
ATOM 738 O O . LEU A 1 90 ? -2.178 16.643 -5.281 1.00 96.19 90 LEU A O 1
ATOM 742 N N . ASP A 1 91 ? -2.272 14.751 -6.484 1.00 97.19 91 ASP A N 1
ATOM 743 C CA . ASP A 1 91 ? -3.449 15.157 -7.244 1.00 97.19 91 ASP A CA 1
ATOM 744 C C . ASP A 1 91 ? -4.718 15.102 -6.385 1.00 97.19 91 ASP A C 1
ATOM 746 O O . ASP A 1 91 ? -5.067 14.081 -5.786 1.00 97.19 91 ASP A O 1
ATOM 750 N N . ARG A 1 92 ? -5.462 16.208 -6.370 1.00 96.69 92 ARG A N 1
ATOM 751 C CA . ARG A 1 92 ? -6.674 16.347 -5.560 1.00 96.69 92 ARG A CA 1
ATOM 752 C C . ARG A 1 92 ? -7.769 15.365 -5.974 1.00 96.69 92 ARG A C 1
ATOM 754 O O . ARG A 1 92 ? -8.475 14.857 -5.101 1.00 96.69 92 ARG A O 1
ATOM 761 N N . THR A 1 93 ? -7.926 15.098 -7.270 1.00 97.62 93 THR A N 1
ATOM 762 C CA . THR A 1 93 ? -8.970 14.189 -7.773 1.00 97.62 93 THR A CA 1
ATOM 763 C C . THR A 1 93 ? -8.692 12.759 -7.322 1.00 97.62 93 THR A C 1
ATOM 765 O O . THR A 1 93 ? -9.585 12.066 -6.828 1.00 97.62 93 THR A O 1
ATOM 768 N N . HIS A 1 94 ? -7.436 12.328 -7.410 1.00 97.69 94 HIS A N 1
ATOM 769 C CA . HIS A 1 94 ? -6.974 11.049 -6.891 1.00 97.69 94 HIS A CA 1
ATOM 770 C C . HIS A 1 94 ? -7.194 10.947 -5.383 1.00 97.69 94 HIS A C 1
ATOM 772 O O . HIS A 1 94 ? -7.800 9.985 -4.917 1.00 97.69 94 HIS A O 1
ATOM 778 N N . LEU A 1 95 ? -6.824 11.974 -4.612 1.00 97.69 95 LEU A N 1
ATOM 779 C CA . LEU A 1 95 ? -7.051 11.991 -3.162 1.00 97.69 95 LEU A CA 1
ATOM 780 C C . LEU A 1 95 ? -8.536 11.870 -2.786 1.00 97.69 95 LEU A C 1
ATOM 782 O O . LEU A 1 95 ? -8.866 11.194 -1.810 1.00 97.69 95 LEU A O 1
ATOM 786 N N . GLN A 1 96 ? -9.452 12.466 -3.557 1.00 97.50 96 GLN A N 1
ATOM 787 C CA . GLN A 1 96 ? -10.895 12.284 -3.345 1.00 97.50 96 GLN A CA 1
ATOM 788 C C . GLN A 1 96 ? -11.327 10.829 -3.565 1.00 97.50 96 GLN A C 1
ATOM 790 O O . GLN A 1 96 ? -12.104 10.295 -2.766 1.00 97.50 96 GLN A O 1
ATOM 795 N N . ARG A 1 97 ? -10.800 10.169 -4.605 1.00 97.38 97 ARG A N 1
ATOM 796 C CA . ARG A 1 97 ? -11.054 8.743 -4.868 1.00 97.38 97 ARG A CA 1
ATOM 797 C C . ARG A 1 97 ? -10.500 7.867 -3.749 1.00 97.38 97 ARG A C 1
ATOM 799 O O . ARG A 1 97 ? -11.222 7.008 -3.250 1.00 97.38 97 ARG A O 1
ATOM 806 N N . LEU A 1 98 ? -9.275 8.135 -3.291 1.00 97.44 98 LEU A N 1
ATOM 807 C CA . LEU A 1 98 ? -8.661 7.430 -2.163 1.00 97.44 98 LEU A CA 1
ATOM 808 C C . LEU A 1 98 ? -9.465 7.605 -0.872 1.00 97.44 98 LEU A C 1
ATOM 810 O O . LEU A 1 98 ? -9.718 6.630 -0.174 1.00 97.44 98 LEU A O 1
ATOM 814 N N . SER A 1 99 ? -9.927 8.820 -0.572 1.00 97.19 99 SER A N 1
ATOM 815 C CA . SER A 1 99 ? -10.817 9.080 0.567 1.00 97.19 99 SER A CA 1
ATOM 816 C C . SER A 1 99 ? -12.110 8.267 0.473 1.00 97.19 99 SER A C 1
ATOM 818 O O . SER A 1 99 ? -12.533 7.654 1.454 1.00 97.19 99 SER A O 1
ATOM 820 N N . GLY A 1 100 ? -12.701 8.191 -0.725 1.00 95.69 100 GLY A N 1
ATOM 821 C CA . GLY A 1 100 ? -13.829 7.308 -1.007 1.00 95.69 100 GLY A CA 1
ATOM 822 C C . GLY A 1 100 ? -13.510 5.843 -0.723 1.00 95.69 100 GLY A C 1
ATOM 823 O O . GLY A 1 100 ? -14.239 5.210 0.029 1.00 95.69 100 GLY A O 1
ATOM 824 N N . ALA A 1 101 ? -12.404 5.321 -1.250 1.00 95.56 101 ALA A N 1
ATOM 825 C CA . ALA A 1 101 ? -12.007 3.930 -1.048 1.00 95.56 101 ALA A CA 1
ATOM 826 C C . ALA A 1 101 ? -11.742 3.596 0.432 1.00 95.56 101 ALA A C 1
ATOM 828 O O . ALA A 1 101 ? -12.209 2.569 0.920 1.00 95.56 101 ALA A O 1
ATOM 829 N N . VAL A 1 102 ? -11.053 4.479 1.161 1.00 96.06 102 VAL A N 1
ATOM 830 C CA . VAL A 1 102 ? -10.671 4.263 2.566 1.00 96.06 102 VAL A CA 1
ATOM 831 C C . VAL A 1 102 ? -11.874 4.353 3.506 1.00 96.06 102 VAL A C 1
ATOM 833 O O . VAL A 1 102 ? -12.048 3.480 4.351 1.00 96.06 102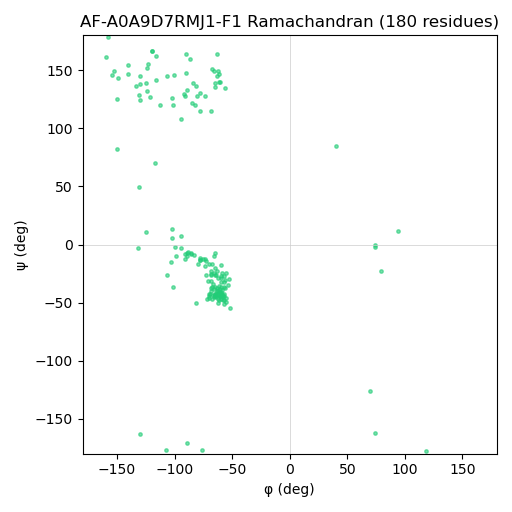 VAL A O 1
ATOM 836 N N . PHE A 1 103 ? -12.717 5.382 3.371 1.00 95.69 103 PHE A N 1
ATOM 837 C CA . PHE A 1 103 ? -13.781 5.661 4.347 1.00 95.69 103 PHE A CA 1
ATOM 838 C C . PHE A 1 103 ? -15.183 5.250 3.902 1.00 95.69 103 PHE A C 1
ATOM 840 O O . PHE A 1 103 ? -16.086 5.214 4.727 1.00 95.69 103 PHE A O 1
ATOM 847 N N . ARG A 1 104 ? -15.396 4.981 2.609 1.00 94.25 104 ARG A N 1
ATOM 848 C CA . ARG A 1 104 ? -16.710 4.594 2.061 1.00 94.25 104 ARG A CA 1
ATOM 849 C C . ARG A 1 104 ? -16.668 3.368 1.140 1.00 94.25 104 ARG A C 1
ATOM 851 O O . ARG A 1 104 ? -17.715 2.923 0.689 1.00 94.25 104 ARG A O 1
ATOM 858 N N . GLY A 1 105 ? -15.487 2.811 0.864 1.00 92.75 105 GLY A N 1
ATOM 859 C CA . GLY A 1 105 ? -15.307 1.617 0.039 1.00 92.75 105 GLY A CA 1
ATOM 860 C C . GLY A 1 105 ? -15.679 0.316 0.753 1.00 92.75 105 GLY A C 1
ATOM 861 O O . GLY A 1 105 ? -16.115 0.326 1.902 1.00 92.75 105 GLY A O 1
ATOM 862 N N . GLN A 1 106 ? -15.474 -0.808 0.069 1.00 93.62 106 GLN A N 1
ATOM 863 C CA . GLN A 1 106 ? -15.832 -2.148 0.558 1.00 93.62 106 GLN A CA 1
ATOM 864 C C . GLN A 1 106 ? -14.715 -2.835 1.363 1.00 93.62 106 GLN A C 1
ATOM 866 O O . GLN A 1 106 ? -14.922 -3.904 1.932 1.00 93.62 106 GLN A O 1
ATOM 871 N N . ALA A 1 107 ? -13.515 -2.248 1.409 1.00 94.69 107 ALA A N 1
ATOM 872 C CA . ALA A 1 107 ? -12.394 -2.826 2.138 1.00 94.69 107 ALA A CA 1
ATOM 873 C C . ALA A 1 107 ? -12.647 -2.770 3.653 1.00 94.69 107 ALA A C 1
ATOM 875 O O . ALA A 1 107 ? -12.665 -1.692 4.247 1.00 94.69 107 ALA A O 1
ATOM 876 N N . ARG A 1 108 ? -12.781 -3.944 4.282 1.00 95.50 108 ARG A N 1
ATOM 877 C CA . ARG A 1 108 ? -12.942 -4.079 5.741 1.00 95.50 108 ARG A CA 1
ATOM 878 C C . ARG A 1 108 ? -11.682 -3.687 6.509 1.00 95.50 108 ARG A C 1
ATOM 880 O O . ARG A 1 108 ? -11.766 -3.187 7.625 1.00 95.50 108 ARG A O 1
ATOM 887 N N . TYR A 1 109 ? -10.507 -3.908 5.925 1.00 96.50 109 TYR A N 1
ATOM 888 C CA . TYR A 1 109 ? -9.227 -3.618 6.565 1.00 96.50 109 TYR A CA 1
ATOM 889 C C . TYR A 1 109 ? -8.338 -2.807 5.629 1.00 96.50 109 TYR A C 1
ATOM 891 O O . TYR A 1 109 ? -8.055 -3.226 4.507 1.00 96.50 109 TYR A O 1
ATOM 899 N N . VAL A 1 110 ? -7.879 -1.647 6.098 1.00 97.25 110 VAL A N 1
ATOM 900 C CA . VAL A 1 110 ? -6.998 -0.748 5.343 1.00 97.25 110 VAL A CA 1
ATOM 901 C C . VAL A 1 110 ? -5.713 -0.534 6.127 1.00 97.25 110 VAL A C 1
ATOM 903 O O . VAL A 1 110 ? -5.752 -0.113 7.277 1.00 97.25 110 VAL A O 1
ATOM 906 N N . PHE A 1 111 ? -4.562 -0.771 5.500 1.00 97.19 111 PHE A N 1
ATOM 907 C CA . PHE A 1 111 ? -3.255 -0.637 6.148 1.00 97.19 111 PHE A CA 1
ATOM 908 C C . PHE A 1 111 ? -2.467 0.527 5.555 1.00 97.19 111 PHE A C 1
ATOM 910 O O . PHE A 1 111 ? -2.157 0.549 4.356 1.00 97.19 111 PHE A O 1
ATOM 917 N N . LEU A 1 112 ? -2.119 1.489 6.406 1.00 97.00 112 LEU A N 1
ATOM 918 C CA . LEU A 1 112 ? -1.377 2.694 6.046 1.00 97.00 112 LEU A CA 1
ATOM 919 C C . LEU A 1 112 ? -0.029 2.704 6.762 1.00 97.00 112 LEU A C 1
ATOM 921 O O . LEU A 1 112 ? 0.071 2.292 7.918 1.00 97.00 112 LEU A O 1
ATOM 925 N N . SER A 1 113 ? 1.022 3.155 6.081 1.00 94.62 113 SER A N 1
ATOM 926 C CA . SER A 1 113 ? 2.316 3.397 6.724 1.00 94.62 113 SER A CA 1
ATOM 927 C C . SER A 1 113 ? 2.372 4.809 7.312 1.00 94.62 113 SER A C 1
ATOM 929 O O . SER A 1 113 ? 1.636 5.700 6.888 1.00 94.62 113 SER A O 1
ATOM 931 N N . ALA A 1 114 ? 3.278 5.052 8.261 1.00 93.50 114 ALA A N 1
ATOM 932 C CA . ALA A 1 114 ? 3.408 6.368 8.895 1.00 93.50 114 ALA A CA 1
ATOM 933 C C . ALA A 1 114 ? 3.678 7.509 7.893 1.00 93.50 114 ALA A C 1
ATOM 935 O O . ALA A 1 114 ? 3.163 8.611 8.066 1.00 93.50 114 ALA A O 1
ATOM 936 N N . GLY A 1 115 ? 4.457 7.249 6.834 1.00 94.19 115 GLY A N 1
ATOM 937 C CA . GLY A 1 115 ? 4.721 8.235 5.780 1.00 94.19 115 GLY A CA 1
ATOM 938 C C . GLY A 1 115 ? 3.460 8.610 5.000 1.00 94.19 115 GLY A C 1
ATOM 939 O O . GLY A 1 115 ? 3.202 9.793 4.793 1.00 94.19 115 GLY A O 1
ATOM 940 N N . VAL A 1 116 ? 2.650 7.607 4.651 1.00 96.06 116 VAL A N 1
ATOM 941 C CA . VAL A 1 116 ? 1.362 7.786 3.965 1.00 96.06 116 VAL A CA 1
ATOM 942 C C . VAL A 1 116 ? 0.403 8.597 4.834 1.00 96.06 116 VAL A C 1
ATOM 944 O O . VAL A 1 116 ? -0.113 9.615 4.383 1.00 96.06 116 VAL A O 1
ATOM 947 N N . VAL A 1 117 ? 0.232 8.217 6.106 1.00 96.88 117 VAL A N 1
ATOM 948 C CA . VAL A 1 117 ? -0.654 8.930 7.045 1.00 96.88 117 VAL A CA 1
ATOM 949 C C . VAL A 1 117 ? -0.235 10.386 7.209 1.00 96.88 117 VAL A C 1
ATOM 951 O O . VAL A 1 117 ? -1.082 11.272 7.144 1.00 96.88 117 VAL A O 1
ATOM 954 N N . ARG A 1 118 ? 1.067 10.650 7.385 1.00 96.06 118 ARG A N 1
ATOM 955 C CA . ARG A 1 118 ? 1.585 12.014 7.542 1.00 96.06 118 ARG A CA 1
ATOM 956 C C . ARG A 1 118 ? 1.211 12.897 6.353 1.00 96.06 118 ARG A C 1
ATOM 958 O O . ARG A 1 118 ? 0.726 14.003 6.565 1.00 96.06 118 ARG A O 1
ATOM 965 N N . LEU A 1 119 ? 1.420 12.417 5.125 1.00 96.94 119 LEU A N 1
ATOM 966 C CA . LEU A 1 119 ? 1.067 13.180 3.927 1.00 96.94 119 LEU A CA 1
ATOM 967 C C . LEU A 1 119 ? -0.444 13.339 3.790 1.00 96.94 119 LEU A C 1
ATOM 969 O O . LEU A 1 119 ? -0.906 14.460 3.620 1.00 96.94 119 LEU A O 1
ATOM 973 N N . MET A 1 120 ? -1.215 12.261 3.952 1.00 97.50 120 MET A N 1
ATOM 974 C CA . MET A 1 120 ? -2.679 12.307 3.885 1.00 97.50 120 MET A CA 1
ATOM 975 C C . MET A 1 120 ? -3.264 13.330 4.866 1.00 97.50 120 MET A C 1
ATOM 977 O O . MET A 1 120 ? -4.089 14.149 4.470 1.00 97.50 120 MET A O 1
ATOM 981 N N . VAL A 1 121 ? -2.807 13.351 6.120 1.00 97.19 121 VAL A N 1
ATOM 982 C CA . VAL A 1 121 ? -3.249 14.345 7.113 1.00 97.19 121 VAL A CA 1
ATOM 983 C C . VAL A 1 121 ? -2.828 15.759 6.708 1.00 97.19 121 VAL A C 1
ATOM 985 O O . VAL A 1 121 ? -3.646 16.673 6.779 1.00 97.19 121 VAL A O 1
ATOM 988 N N . ALA A 1 122 ? -1.595 15.944 6.226 1.00 96.75 122 ALA A N 1
ATOM 989 C CA . ALA A 1 122 ? -1.084 17.251 5.809 1.00 96.75 122 ALA A CA 1
ATOM 990 C C . ALA A 1 122 ? -1.846 17.868 4.620 1.00 96.75 122 ALA A C 1
ATOM 992 O O . ALA A 1 122 ? -1.848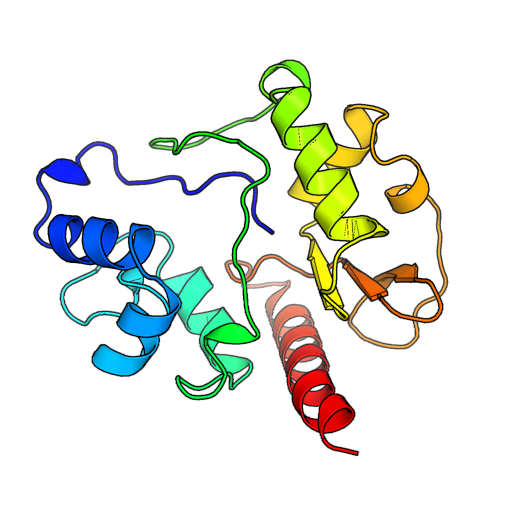 19.086 4.475 1.00 96.75 122 ALA A O 1
ATOM 993 N N . THR A 1 123 ? -2.535 17.064 3.801 1.00 96.06 123 THR A N 1
ATOM 994 C CA . THR A 1 123 ? -3.433 17.593 2.753 1.00 96.06 123 THR A CA 1
ATOM 995 C C . THR A 1 123 ? -4.708 18.244 3.302 1.00 96.06 123 THR A C 1
ATOM 997 O O . THR A 1 123 ? -5.416 18.922 2.564 1.00 96.06 123 THR A O 1
ATOM 1000 N N . GLY A 1 124 ? -5.067 17.986 4.565 1.00 95.19 124 GLY A N 1
ATOM 1001 C CA . GLY A 1 124 ? -6.357 18.374 5.143 1.00 95.19 124 GLY A CA 1
ATOM 1002 C C . GLY A 1 124 ? -7.552 17.532 4.670 1.00 95.19 124 GLY A C 1
ATOM 1003 O O . GLY A 1 124 ? -8.660 17.731 5.160 1.00 95.19 124 GLY A O 1
ATOM 1004 N N . MET A 1 125 ? -7.360 16.566 3.761 1.00 95.31 125 MET A N 1
ATOM 1005 C CA . MET A 1 125 ? -8.445 15.746 3.193 1.00 95.31 125 MET A CA 1
ATOM 1006 C C . MET A 1 125 ? -8.750 14.468 3.992 1.00 95.31 125 MET A C 1
ATOM 1008 O O . MET A 1 125 ? -9.745 13.794 3.723 1.00 95.31 125 MET A O 1
ATOM 1012 N N . PHE A 1 126 ? -7.904 14.133 4.972 1.00 97.00 126 PHE A N 1
ATOM 1013 C CA . PHE A 1 126 ? -8.027 12.934 5.813 1.00 97.00 126 PHE A CA 1
ATOM 1014 C C . PHE A 1 126 ? -7.901 13.253 7.316 1.00 97.00 126 PHE A C 1
ATOM 1016 O O . PHE A 1 126 ? -7.116 12.607 8.018 1.00 97.00 126 PHE A O 1
ATOM 1023 N N . PRO A 1 127 ? -8.632 14.254 7.844 1.00 93.50 127 PRO A N 1
ATOM 1024 C CA . PRO A 1 127 ? -8.451 14.728 9.219 1.00 93.50 127 PRO A CA 1
ATOM 1025 C C . PRO A 1 127 ? -8.689 13.639 10.277 1.00 93.50 127 PRO A C 1
ATOM 1027 O O . PRO A 1 127 ? -8.059 13.654 11.333 1.00 93.50 127 PRO A O 1
ATOM 1030 N N . GLN A 1 128 ? -9.542 12.654 9.986 1.00 93.56 128 GLN A N 1
ATOM 1031 C CA . GLN A 1 128 ? -9.874 11.553 10.892 1.00 93.56 128 GLN A CA 1
ATOM 1032 C C . GLN A 1 128 ? -8.661 10.677 11.236 1.00 93.56 128 GLN A C 1
ATOM 1034 O O . GLN A 1 128 ? -8.615 10.115 12.325 1.00 93.56 128 GLN A O 1
ATOM 1039 N N . LEU A 1 129 ? -7.668 10.578 10.341 1.00 95.88 129 LEU A N 1
ATOM 1040 C CA . LEU A 1 129 ? -6.470 9.758 10.566 1.00 95.88 129 LEU A CA 1
ATOM 1041 C C . LEU A 1 129 ? -5.498 10.382 11.578 1.00 95.88 129 LEU A C 1
ATOM 1043 O O . LEU A 1 129 ? -4.631 9.685 12.102 1.00 95.88 129 LEU A O 1
ATOM 1047 N N . GLY A 1 130 ? -5.613 11.689 11.837 1.00 90.75 130 GLY A N 1
ATOM 1048 C CA . GLY A 1 130 ? -4.765 12.410 12.789 1.00 90.75 130 GLY A CA 1
ATOM 1049 C C . GLY A 1 130 ? -5.221 12.288 14.245 1.00 90.75 130 GLY A C 1
ATOM 1050 O O . GLY A 1 130 ? -4.503 12.712 15.148 1.00 90.75 130 GLY A O 1
ATOM 1051 N N . GLN A 1 131 ? -6.402 11.720 14.490 1.00 87.00 131 GLN A N 1
ATOM 1052 C CA . GLN A 1 131 ? -6.987 11.657 15.824 1.00 87.00 131 GLN A CA 1
ATOM 1053 C C . GLN A 1 131 ? -6.398 10.489 16.637 1.00 87.00 131 GLN A C 1
ATOM 1055 O O . GLN A 1 131 ? -6.248 9.380 16.113 1.00 87.00 131 GLN A O 1
ATOM 1060 N N . PRO A 1 132 ? -6.052 10.692 17.921 1.00 77.00 132 PRO A N 1
ATOM 1061 C CA . PRO A 1 132 ? -5.646 9.601 18.799 1.00 77.00 132 PRO A CA 1
ATOM 1062 C C . PRO A 1 132 ? -6.776 8.580 18.966 1.00 77.00 132 PRO A C 1
ATOM 1064 O O . PRO A 1 132 ? -7.937 8.952 19.121 1.00 77.00 132 PRO A O 1
ATOM 1067 N N . ARG A 1 133 ? -6.428 7.292 18.982 1.00 86.88 133 ARG A N 1
ATOM 1068 C CA . ARG A 1 133 ? -7.347 6.196 19.303 1.00 86.88 133 ARG A CA 1
ATOM 1069 C C . ARG A 1 133 ? -6.631 5.160 20.153 1.00 86.88 133 ARG A C 1
ATOM 1071 O O . ARG A 1 133 ? -5.430 4.944 19.976 1.00 86.88 133 ARG A O 1
ATOM 1078 N N . ALA A 1 134 ? -7.378 4.537 21.058 1.00 83.00 134 ALA A N 1
ATOM 1079 C CA . ALA A 1 134 ? -6.917 3.350 21.760 1.00 83.00 134 ALA A CA 1
ATOM 1080 C C . ALA A 1 134 ? -6.761 2.195 20.764 1.00 83.00 134 ALA A C 1
ATOM 1082 O O . ALA A 1 134 ? -7.433 2.140 19.730 1.00 83.00 134 ALA A O 1
ATOM 1083 N N . SER A 1 135 ? -5.826 1.297 21.034 1.00 84.31 135 SER A N 1
ATOM 1084 C CA . SER A 1 135 ? -5.617 0.1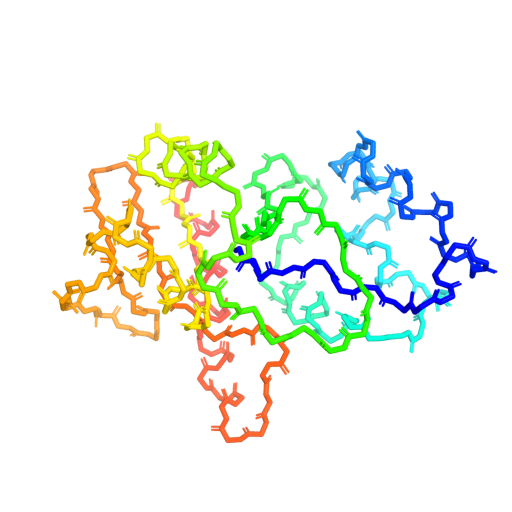03 20.224 1.00 84.31 135 SER A CA 1
ATOM 1085 C C . SER A 1 135 ? -5.079 -0.986 21.122 1.00 84.31 135 SER A C 1
ATOM 1087 O O . SER A 1 135 ? -4.061 -0.787 21.785 1.00 84.31 135 SER A O 1
ATOM 1089 N N . ASP A 1 136 ? -5.764 -2.119 21.115 1.00 82.56 136 ASP A N 1
ATOM 1090 C CA . ASP A 1 136 ? -5.329 -3.304 21.829 1.00 82.56 136 ASP A CA 1
ATOM 1091 C C . ASP A 1 136 ? -4.552 -4.173 20.842 1.00 82.56 136 ASP A C 1
ATOM 1093 O O . ASP A 1 136 ? -5.130 -4.737 19.918 1.00 82.56 136 ASP A O 1
ATOM 1097 N N . GLY A 1 137 ? -3.232 -4.243 21.015 1.00 88.50 137 GLY A N 1
ATOM 1098 C CA . GLY A 1 137 ? -2.358 -5.087 20.201 1.00 88.50 137 GLY A CA 1
ATOM 1099 C C . GLY A 1 137 ? -1.288 -4.341 19.389 1.00 88.50 137 GLY A C 1
ATOM 1100 O O . GLY A 1 137 ? -1.113 -3.126 19.522 1.00 88.50 137 GLY A O 1
ATOM 1101 N N . PRO A 1 138 ? -0.499 -5.088 18.595 1.00 91.19 138 PRO A N 1
ATOM 1102 C CA . PRO A 1 138 ? 0.567 -4.543 17.751 1.00 91.19 138 PRO A CA 1
ATOM 1103 C C . PRO A 1 138 ? 0.113 -3.508 16.709 1.00 91.19 138 PRO A C 1
ATOM 1105 O O . PRO A 1 138 ? 0.834 -2.532 16.468 1.00 91.19 138 PRO A O 1
ATOM 1108 N N . LEU A 1 139 ? -1.049 -3.708 16.079 1.00 93.12 139 LEU A N 1
ATOM 1109 C CA . LEU A 1 139 ? -1.608 -2.794 15.087 1.00 93.12 139 LEU A CA 1
ATOM 1110 C C . LEU A 1 139 ? -2.340 -1.636 15.760 1.00 93.12 139 LEU A C 1
ATOM 1112 O O . LEU A 1 139 ? -3.351 -1.797 16.440 1.00 93.12 139 LEU A O 1
ATOM 1116 N N . ARG A 1 140 ? -1.877 -0.416 15.486 1.00 94.19 140 ARG A N 1
ATOM 1117 C CA . ARG A 1 140 ? -2.574 0.784 15.946 1.00 94.19 140 ARG A CA 1
ATOM 1118 C C . ARG A 1 140 ? -3.742 1.099 15.014 1.00 94.19 140 ARG A C 1
ATOM 1120 O O . ARG A 1 140 ? -3.548 1.263 13.815 1.00 94.19 140 ARG A O 1
ATOM 1127 N N . VAL A 1 141 ? -4.931 1.280 15.565 1.00 95.75 141 VAL A N 1
ATOM 1128 C CA . VAL A 1 141 ? -6.128 1.759 14.870 1.00 95.75 141 VAL A CA 1
ATOM 1129 C C . VAL A 1 141 ? -6.040 3.276 14.682 1.00 95.75 141 VAL A C 1
ATOM 1131 O O . VAL A 1 141 ? -5.757 4.025 15.616 1.00 95.75 141 VAL A O 1
ATOM 1134 N N . LEU A 1 142 ? -6.277 3.740 13.457 1.00 96.31 142 LEU A N 1
ATOM 1135 C CA . LEU A 1 142 ? -6.367 5.160 13.091 1.00 96.31 142 LEU A CA 1
ATOM 1136 C C . LEU A 1 142 ? -7.819 5.608 12.937 1.00 96.31 142 LEU A C 1
ATOM 1138 O O . LEU A 1 142 ? -8.180 6.727 13.288 1.00 96.31 142 LEU A O 1
ATOM 1142 N N . TYR A 1 143 ? -8.655 4.720 12.412 1.00 95.69 143 TYR A N 1
ATOM 1143 C CA . TYR A 1 143 ? -10.072 4.949 12.185 1.00 95.69 143 TYR A CA 1
ATOM 1144 C C . TYR A 1 143 ? -10.797 3.609 12.202 1.00 95.69 143 TYR A C 1
ATOM 1146 O O . TYR A 1 143 ? -10.247 2.606 11.755 1.00 95.69 143 TYR A O 1
ATOM 1154 N N . ASN A 1 144 ? -12.027 3.595 12.691 1.00 94.12 144 ASN A N 1
ATOM 1155 C CA . ASN A 1 144 ? -12.925 2.466 12.541 1.00 94.12 144 ASN A CA 1
ATOM 1156 C C . ASN A 1 144 ? -14.377 2.941 12.564 1.00 94.12 144 ASN A C 1
ATOM 1158 O O . ASN A 1 144 ? -14.702 3.929 13.228 1.00 94.12 144 ASN A O 1
ATOM 1162 N N . ASP A 1 145 ? -15.214 2.207 11.849 1.00 92.31 145 ASP A N 1
ATOM 1163 C CA . ASP A 1 145 ? -16.669 2.242 11.937 1.00 92.31 145 ASP A CA 1
ATOM 1164 C C . ASP A 1 145 ? -17.185 0.794 12.073 1.00 92.31 145 ASP A C 1
ATOM 1166 O O . ASP A 1 145 ? -16.423 -0.100 12.450 1.00 92.31 145 ASP A O 1
ATOM 1170 N N . ASN A 1 146 ? -18.473 0.560 11.820 1.00 89.88 146 ASN A N 1
ATOM 1171 C CA . ASN A 1 146 ? -19.071 -0.774 11.929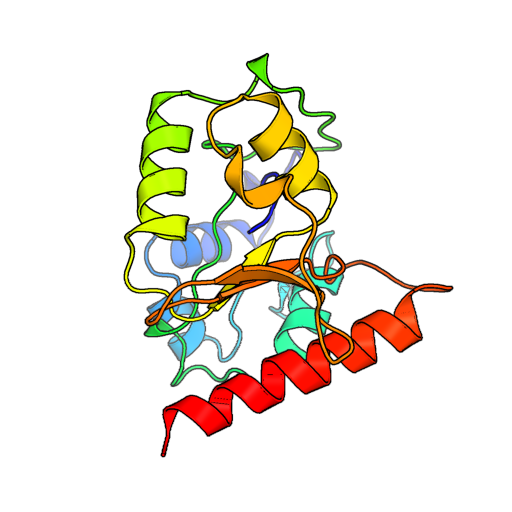 1.00 89.88 146 ASN A CA 1
ATOM 1172 C C . ASN A 1 146 ? -18.573 -1.756 10.853 1.00 89.88 146 ASN A C 1
ATOM 1174 O O . ASN A 1 146 ? -18.591 -2.965 11.079 1.00 89.88 146 ASN A O 1
ATOM 1178 N N . ASP A 1 147 ? -18.118 -1.251 9.707 1.00 92.69 147 ASP A N 1
ATOM 1179 C CA . ASP A 1 147 ? -17.809 -2.051 8.522 1.00 92.69 147 ASP A CA 1
ATOM 1180 C C . ASP A 1 147 ? -16.302 -2.181 8.283 1.00 92.69 147 ASP A C 1
ATOM 1182 O O . ASP A 1 147 ? -15.846 -3.150 7.664 1.00 92.69 147 ASP A O 1
ATOM 1186 N N . ARG A 1 148 ? -15.512 -1.204 8.751 1.00 94.19 148 ARG A N 1
ATOM 1187 C CA . ARG A 1 148 ? -14.089 -1.105 8.425 1.00 94.19 148 ARG A CA 1
ATOM 1188 C C . ARG A 1 148 ? -13.205 -0.673 9.584 1.00 94.19 148 ARG A C 1
ATOM 1190 O O . ARG A 1 148 ? -13.587 0.120 10.444 1.00 94.19 148 ARG A O 1
ATOM 1197 N N . THR A 1 149 ? -11.945 -1.077 9.486 1.00 95.69 149 THR A N 1
ATOM 1198 C CA . THR A 1 149 ? -10.859 -0.607 10.342 1.00 95.69 149 THR A CA 1
ATOM 1199 C C . THR A 1 149 ? -9.660 -0.184 9.501 1.00 95.69 149 THR A C 1
ATOM 1201 O O . THR A 1 149 ? -9.159 -0.930 8.658 1.00 95.69 149 THR A O 1
ATOM 1204 N N . VAL A 1 150 ? -9.172 1.026 9.755 1.00 96.88 150 VAL A N 1
ATOM 1205 C CA . VAL A 1 150 ? -7.945 1.574 9.182 1.00 96.88 150 VAL A CA 1
ATOM 1206 C C . VAL A 1 150 ? -6.848 1.476 10.231 1.00 96.88 150 VAL A C 1
ATOM 1208 O O . VAL A 1 150 ? -6.939 2.080 11.301 1.00 96.88 150 VAL A O 1
ATOM 1211 N N . PHE A 1 151 ? -5.792 0.746 9.906 1.00 96.94 151 PHE A N 1
ATOM 1212 C CA . PHE A 1 151 ? -4.644 0.516 10.765 1.00 96.94 151 PHE A CA 1
ATOM 1213 C C . PHE A 1 151 ? -3.421 1.301 10.296 1.00 96.94 151 PHE A C 1
ATOM 1215 O O . PHE A 1 151 ? -3.144 1.439 9.100 1.00 96.94 151 PHE A O 1
ATOM 1222 N N . LEU A 1 152 ? -2.635 1.748 11.266 1.00 95.75 152 LEU A N 1
ATOM 1223 C CA . LEU A 1 152 ? -1.239 2.092 11.093 1.00 95.75 152 LEU A CA 1
ATOM 1224 C C . LEU A 1 152 ? -0.408 0.817 11.235 1.00 95.75 152 LEU A C 1
ATOM 1226 O O . LEU A 1 152 ? -0.409 0.188 12.292 1.00 95.75 152 LEU A O 1
ATOM 1230 N N . HIS A 1 153 ? 0.351 0.499 10.194 1.00 94.38 153 HIS A N 1
ATOM 1231 C CA . HIS A 1 153 ? 1.327 -0.585 10.204 1.00 94.38 153 HIS A CA 1
ATOM 1232 C C . HIS A 1 153 ? 2.718 -0.059 9.839 1.00 94.38 153 HIS A C 1
ATOM 1234 O O . HIS A 1 153 ? 2.884 0.964 9.160 1.00 94.38 153 HIS A O 1
ATOM 1240 N N . LEU A 1 154 ? 3.740 -0.770 10.288 1.00 95.25 154 LEU A N 1
ATOM 1241 C CA . LEU A 1 154 ? 5.096 -0.625 9.808 1.00 95.25 154 LEU A CA 1
ATOM 1242 C C . LEU A 1 154 ? 5.163 -1.050 8.343 1.00 95.25 154 LEU A C 1
ATOM 1244 O O . LEU A 1 154 ? 4.659 -2.094 7.943 1.00 95.25 154 LEU A O 1
ATOM 1248 N N . HIS A 1 155 ? 5.865 -0.249 7.545 1.00 93.94 155 HIS A N 1
ATOM 1249 C CA . HIS A 1 155 ? 6.131 -0.579 6.153 1.00 93.94 155 HIS A CA 1
ATOM 1250 C C . HIS A 1 155 ? 6.833 -1.944 6.050 1.00 93.94 155 HIS A C 1
ATOM 1252 O O . HIS A 1 155 ? 7.812 -2.181 6.759 1.00 93.94 155 HIS A O 1
ATOM 1258 N N . PHE A 1 156 ? 6.403 -2.818 5.134 1.00 95.06 156 PHE A N 1
ATOM 1259 C CA . PHE A 1 156 ? 6.931 -4.190 5.024 1.00 95.06 156 PHE A CA 1
ATOM 1260 C C . PHE A 1 156 ? 8.420 -4.289 4.628 1.00 95.06 156 PHE A C 1
ATOM 1262 O O . PHE A 1 156 ? 9.010 -5.370 4.680 1.00 95.06 156 PHE A O 1
ATOM 1269 N N . SER A 1 157 ? 9.056 -3.169 4.269 1.00 92.31 157 SER A N 1
ATOM 1270 C CA . SER A 1 157 ? 10.516 -3.088 4.087 1.00 92.31 157 SER A CA 1
ATOM 1271 C C . SER A 1 157 ? 11.304 -2.802 5.373 1.00 92.31 157 SER A C 1
ATOM 1273 O O . SER A 1 157 ? 12.534 -2.850 5.319 1.00 92.31 157 SER A O 1
ATOM 1275 N N . ASN A 1 158 ? 10.650 -2.496 6.502 1.00 92.12 158 ASN A N 1
ATOM 1276 C CA . ASN A 1 158 ? 11.322 -2.232 7.781 1.00 92.12 158 ASN A CA 1
ATOM 1277 C C . ASN A 1 158 ? 12.106 -3.457 8.279 1.00 92.12 158 ASN A C 1
ATOM 1279 O O . ASN A 1 158 ? 11.741 -4.600 8.016 1.00 92.12 158 ASN A O 1
ATOM 1283 N N . TYR A 1 159 ? 13.204 -3.210 8.997 1.00 91.31 159 TYR A N 1
ATOM 1284 C CA . TYR A 1 159 ? 14.114 -4.237 9.519 1.00 91.31 159 TYR A CA 1
ATOM 1285 C C . TYR A 1 159 ? 14.920 -3.706 10.715 1.00 91.31 159 TYR A C 1
ATOM 1287 O O . TYR A 1 159 ? 14.785 -2.539 11.100 1.00 91.31 159 TYR A O 1
ATOM 1295 N N . GLY A 1 160 ? 15.762 -4.556 11.309 1.00 94.12 160 GLY A N 1
ATOM 1296 C CA . GLY A 1 160 ? 16.614 -4.176 12.434 1.00 94.12 160 GLY A CA 1
ATOM 1297 C C . GLY A 1 160 ? 15.781 -3.935 13.691 1.00 94.12 160 GLY A C 1
ATOM 1298 O O . GLY A 1 160 ? 14.966 -4.773 14.066 1.00 94.12 160 GLY A O 1
ATOM 1299 N N . LYS A 1 161 ? 15.921 -2.766 14.328 1.00 94.31 161 LYS A N 1
ATOM 1300 C CA . LYS A 1 161 ? 15.243 -2.470 15.608 1.00 94.31 161 LYS A CA 1
ATOM 1301 C C . LYS A 1 161 ? 13.709 -2.545 15.570 1.00 94.31 161 LYS A C 1
ATOM 1303 O O . LYS A 1 161 ? 13.080 -2.632 16.616 1.00 94.31 161 LYS A O 1
ATOM 1308 N N . PHE A 1 162 ? 13.103 -2.497 14.382 1.00 93.62 162 PHE A N 1
ATOM 1309 C CA . PHE A 1 162 ? 11.651 -2.585 14.201 1.00 93.62 162 PHE A CA 1
ATOM 1310 C C . PHE A 1 162 ? 11.165 -3.980 13.790 1.00 93.62 162 PHE A C 1
ATOM 1312 O O . PHE A 1 162 ? 9.963 -4.179 13.631 1.00 93.62 162 PHE A O 1
ATOM 1319 N N . GLU A 1 163 ? 12.065 -4.947 13.603 1.00 93.88 163 GLU A N 1
ATOM 1320 C CA . GLU A 1 163 ? 11.728 -6.255 13.040 1.00 93.88 163 GLU A CA 1
ATOM 1321 C C . GLU A 1 163 ? 10.778 -7.058 13.931 1.00 93.88 163 GLU A C 1
ATOM 1323 O O . GLU A 1 163 ? 9.782 -7.576 13.432 1.00 93.88 163 GLU A O 1
ATOM 1328 N N . ALA A 1 164 ? 11.017 -7.099 15.245 1.00 94.88 164 ALA A N 1
ATOM 1329 C CA . ALA A 1 164 ? 10.152 -7.832 16.172 1.00 94.88 164 ALA A CA 1
ATOM 1330 C C . ALA A 1 164 ? 8.707 -7.305 16.146 1.00 94.88 164 ALA A C 1
ATOM 1332 O O . ALA A 1 164 ? 7.754 -8.081 16.080 1.00 94.88 164 ALA A O 1
ATOM 1333 N N . ARG A 1 165 ? 8.551 -5.976 16.111 1.00 95.69 165 ARG A N 1
ATOM 1334 C CA . ARG A 1 165 ? 7.245 -5.325 15.979 1.00 95.69 165 ARG A CA 1
ATOM 1335 C C . ARG A 1 165 ? 6.597 -5.628 14.629 1.00 95.69 165 ARG A C 1
ATOM 1337 O O . ARG A 1 165 ? 5.421 -5.964 14.597 1.00 95.69 165 ARG A O 1
ATOM 1344 N N . LEU A 1 166 ? 7.356 -5.564 13.534 1.00 96.44 166 LEU A N 1
ATOM 1345 C CA . LEU A 1 166 ? 6.843 -5.895 12.203 1.00 96.44 166 LEU A CA 1
ATOM 1346 C C . LEU A 1 166 ? 6.344 -7.346 12.137 1.00 96.44 166 LEU A C 1
ATOM 1348 O O . LEU A 1 166 ? 5.289 -7.601 11.568 1.00 96.44 166 LEU A O 1
ATOM 1352 N N . GLN A 1 167 ? 7.058 -8.296 12.750 1.00 96.00 167 GLN A N 1
ATOM 1353 C CA . GLN A 1 167 ? 6.594 -9.684 12.830 1.00 96.00 167 GLN A CA 1
ATOM 1354 C C . GLN A 1 167 ? 5.313 -9.825 13.664 1.00 96.00 167 GLN A C 1
ATOM 1356 O O . GLN A 1 167 ? 4.453 -10.632 13.315 1.00 96.00 167 GLN A O 1
ATOM 1361 N N . ALA A 1 168 ? 5.163 -9.052 14.743 1.00 96.38 168 ALA A N 1
ATOM 1362 C CA . ALA A 1 168 ? 3.935 -9.043 15.536 1.00 96.38 168 ALA A CA 1
ATOM 1363 C C . ALA A 1 168 ? 2.742 -8.494 14.733 1.00 96.38 168 ALA A C 1
ATOM 1365 O O . ALA A 1 168 ? 1.691 -9.128 14.704 1.00 96.38 168 ALA A O 1
ATOM 1366 N N . GLU A 1 169 ? 2.929 -7.385 14.012 1.00 96.31 169 GLU A N 1
ATOM 1367 C CA . GLU A 1 169 ? 1.900 -6.815 13.133 1.00 96.31 169 GLU A CA 1
ATOM 1368 C C . GLU A 1 169 ? 1.519 -7.790 12.004 1.00 96.31 169 GLU A C 1
ATOM 1370 O O . GLU A 1 169 ? 0.337 -7.998 11.760 1.00 96.31 169 GLU A O 1
ATOM 1375 N N . ILE A 1 170 ? 2.480 -8.474 11.366 1.00 96.12 170 ILE A N 1
ATOM 1376 C CA . ILE A 1 170 ? 2.197 -9.493 10.332 1.00 96.12 170 ILE A CA 1
ATOM 1377 C C . ILE A 1 170 ? 1.303 -10.614 10.870 1.00 96.12 170 ILE A C 1
ATOM 1379 O O . ILE A 1 170 ? 0.365 -11.018 10.186 1.00 96.12 170 ILE A O 1
ATOM 1383 N N . LYS A 1 171 ? 1.580 -11.113 12.082 1.00 95.62 171 LYS A N 1
ATOM 1384 C CA . L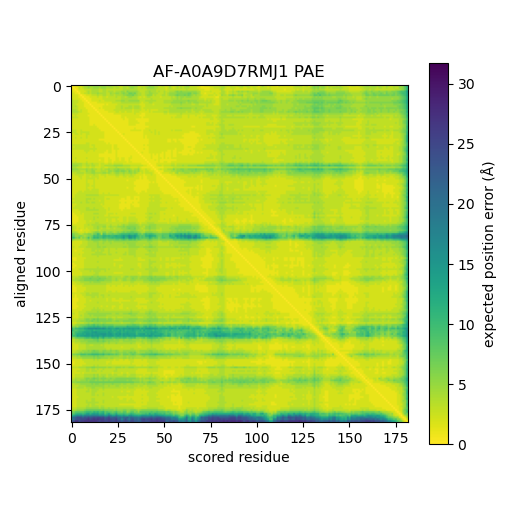YS A 1 171 ? 0.757 -12.155 12.715 1.00 95.62 171 LYS A CA 1
ATOM 1385 C C . LYS A 1 171 ? -0.671 -11.675 12.956 1.00 95.62 171 LYS A C 1
ATOM 1387 O O . LYS A 1 171 ? -1.611 -12.437 12.760 1.00 95.62 171 LYS A O 1
ATOM 1392 N N . GLU A 1 172 ? -0.833 -10.422 13.360 1.00 95.38 172 GLU A N 1
ATOM 1393 C CA . GLU A 1 172 ? -2.152 -9.838 13.581 1.00 95.38 172 GLU A CA 1
ATOM 1394 C C . GLU A 1 172 ? -2.919 -9.648 12.268 1.00 95.38 172 GLU A C 1
ATOM 1396 O O . GLU A 1 172 ? -4.081 -10.037 12.186 1.00 95.38 172 GLU A O 1
ATOM 1401 N N . ILE A 1 173 ? -2.259 -9.162 11.209 1.00 95.06 173 ILE A N 1
ATOM 1402 C CA . ILE A 1 173 ? -2.860 -9.076 9.867 1.00 95.06 173 ILE A CA 1
ATOM 1403 C C . ILE A 1 173 ? -3.280 -10.470 9.384 1.00 95.06 173 ILE A C 1
ATOM 1405 O O . ILE A 1 173 ? -4.385 -10.633 8.872 1.00 95.06 173 ILE A O 1
ATOM 1409 N N . ALA A 1 174 ? -2.433 -11.484 9.577 1.00 94.19 174 ALA A N 1
ATOM 1410 C CA . ALA A 1 174 ? -2.751 -12.862 9.212 1.00 94.19 174 ALA A CA 1
ATOM 1411 C C . ALA A 1 174 ? -3.982 -13.386 9.969 1.00 94.19 174 ALA A C 1
ATOM 1413 O O . ALA A 1 174 ? -4.823 -14.059 9.385 1.00 94.19 174 ALA A O 1
ATOM 1414 N N . ALA A 1 175 ? -4.150 -13.031 11.245 1.00 92.50 175 ALA A N 1
ATOM 1415 C CA . ALA A 1 175 ? -5.323 -13.429 12.021 1.00 92.50 175 ALA A CA 1
ATOM 1416 C C . ALA A 1 175 ? -6.637 -12.821 11.491 1.00 92.50 175 ALA A C 1
ATOM 1418 O O . ALA A 1 175 ? -7.698 -13.422 11.668 1.00 92.50 175 ALA A O 1
ATOM 1419 N N . LEU A 1 176 ? -6.590 -11.662 10.821 1.00 89.12 176 LEU A N 1
ATOM 1420 C CA . LEU A 1 176 ? -7.776 -11.030 10.230 1.00 89.12 176 LEU A CA 1
ATOM 1421 C C . LEU A 1 176 ? -8.349 -11.827 9.051 1.00 89.12 176 LEU A C 1
ATOM 1423 O O . LEU A 1 176 ? -9.554 -11.757 8.822 1.00 89.12 176 LEU A O 1
ATOM 1427 N N . LEU A 1 177 ? -7.526 -12.618 8.351 1.00 82.44 177 LEU A N 1
ATOM 1428 C CA . LEU A 1 177 ? -7.987 -13.512 7.281 1.00 82.44 177 LEU A CA 1
ATOM 1429 C C . LEU A 1 177 ? -9.047 -14.494 7.782 1.00 82.44 177 LEU A C 1
ATOM 1431 O O . LEU A 1 177 ? -10.085 -14.663 7.154 1.00 82.44 177 LEU A O 1
ATOM 1435 N N . HIS A 1 178 ? -8.808 -15.079 8.952 1.00 76.69 178 HIS A N 1
ATOM 1436 C CA . HIS A 1 178 ? -9.672 -16.109 9.527 1.00 76.69 178 HIS A CA 1
ATOM 1437 C C . HIS A 1 178 ? -10.920 -15.545 10.213 1.00 76.69 178 HIS A C 1
ATOM 1439 O O . HIS A 1 178 ? -11.882 -16.267 10.440 1.00 76.69 178 HIS A O 1
ATOM 1445 N N . ARG A 1 179 ? -10.943 -14.243 10.528 1.00 73.44 179 ARG A N 1
ATOM 1446 C CA . ARG A 1 179 ? -12.127 -13.580 11.102 1.00 73.44 179 ARG A CA 1
ATOM 1447 C C . ARG A 1 179 ? -13.206 -13.266 10.065 1.00 73.44 179 ARG A C 1
ATOM 1449 O O . ARG A 1 179 ? -14.313 -12.902 10.442 1.00 73.44 179 ARG A O 1
ATOM 1456 N N . GLY A 1 180 ? -12.881 -13.350 8.775 1.00 55.12 180 GLY A N 1
ATOM 1457 C CA . GLY A 1 180 ? -13.836 -13.164 7.682 1.00 55.12 180 GLY A CA 1
ATOM 1458 C C . GLY A 1 180 ? -14.570 -14.438 7.258 1.00 55.12 180 GLY A C 1
ATOM 1459 O O . GLY A 1 180 ? -15.464 -14.339 6.426 1.00 55.12 180 GLY A O 1
ATOM 1460 N N . GLU A 1 181 ? -14.190 -15.598 7.804 1.00 49.06 181 GLU A N 1
ATOM 1461 C CA . GLU A 1 181 ? -14.725 -16.925 7.455 1.00 49.06 181 GLU A CA 1
ATOM 1462 C C . GLU A 1 181 ? -15.740 -17.464 8.489 1.00 49.06 181 GLU A C 1
ATOM 1464 O O . GLU A 1 181 ? -16.167 -18.612 8.374 1.00 49.06 181 GLU A O 1
ATOM 1469 N N . ALA A 1 182 ? -16.114 -16.656 9.490 1.00 32.59 182 ALA A N 1
ATOM 1470 C CA . ALA A 1 182 ? -17.056 -16.999 10.561 1.00 32.59 182 ALA A CA 1
ATOM 1471 C C . ALA A 1 182 ? -18.405 -16.285 10.403 1.00 32.59 182 ALA A C 1
ATOM 1473 O O . ALA A 1 182 ? -18.396 -15.104 9.980 1.00 32.59 182 ALA A O 1
#

Radius of gyration: 16.48 Å; Cα contacts (8 Å, |Δi|>4): 238; chains: 1; bounding box: 36×38×42 Å

Secondary structure (DSSP, 8-state):
-BS---B-TTGGGSTTHHHHHHHHH-HHHHHHHHSSSSGGGSTT--STTHHHHHHHHTT---GGGGGG----BSSSS--BS-----GGGS-HHHHHHHHHHHHHSS-SEEEE-HHHHHHHHHTTS-GGGGS-----SSSEEEEE-SS-EEEE---TT--GGGHHHHHHHHHHHHHHHHTT--

Sequence (182 aa):
MGLDANYAVDIEHRPIFADLLAYHEDGPGFWRRHGVHHPFLLPSYKGDGRRYHRTFAKVGFQPRHAELVSFIELLHWPTVGRSNLVPTDLDRTHLQRLSGAVFRGQARYVFLSAGVVRLMVATGMFPQLGQPRASDGPLRVLYNDNDRTVFLHLHFSNYGKFEARLQAEIKEIAALLHRGEA

pLDDT: mean 92.69, std 7.87, range [32.59, 98.25]

Mean predicted aligned error: 3.82 Å

Foldseek 3Di:
DAAAPADAPCLCVAPLNVLQVVCVVPQLVSCVVPFARGSCCDPRHDDPPVQLRVLLCLLPDTSVCSVLDDDDHQAPDHDYDDDPDALVNGDPVSLVVVLCCQPPNQNQEAEDEPVRLVSNVVNVSCVQQVDDDDDDFLWGWSDDDPRHTYTYAHRSNDDDPCVVSNVRVSPVSSVVVVVVVD

Nearest PDB structures (foldseek):
  2ytz-assembly3_B  TM=4.762E-01  e=8.042E-01  Pyrococcus horikoshii
  7w5e-assembly1_A  TM=3.440E-01  e=2.934E-01  Streptomyces chartreusis
  7wb2-assembly1_B-2  TM=3.386E-01  e=3.947E-01  Streptomyces chartreusis
  7w5e-assembly1_B  TM=3.427E-01  e=1.148E+00  Streptomyces chartreusis
  7wb2-assembly1_D-3  TM=3.587E-01  e=1.371E+00  Streptomyces chartreusis

Solvent-accessible surface area (backbone atoms only — not comparable to full-atom values): 10697 Å² total; per-residue (Å²): 71,47,57,50,74,50,38,62,87,60,42,85,81,37,91,61,33,66,50,45,52,50,33,73,76,37,42,43,61,39,10,53,76,70,69,42,84,46,60,54,71,41,89,90,48,83,63,85,66,29,57,29,55,58,47,53,52,71,38,62,77,49,42,94,46,31,88,80,60,82,86,48,48,69,36,94,59,80,45,60,58,91,81,86,87,54,59,86,77,46,57,66,69,58,52,53,52,50,47,40,47,70,79,69,44,88,57,44,70,42,54,33,23,67,69,44,50,54,43,44,34,70,62,64,79,36,60,64,61,71,46,90,59,82,54,89,68,76,49,38,42,35,43,71,65,97,74,31,41,33,30,45,42,74,54,54,66,65,57,74,96,50,33,70,58,46,54,47,33,39,53,52,57,33,53,53,62,64,65,72,77,112